Protein AF-0000000087419221 (afdb_homodimer)

Solvent-accessible surface area (backbone atoms only — not comparable to full-atom values): 16203 Å² total; per-residue (Å²): 124,63,60,18,52,50,23,18,48,50,16,4,51,27,47,9,49,21,55,62,30,39,47,53,7,44,73,64,30,96,48,50,29,53,37,36,22,27,23,8,47,26,14,34,50,47,16,34,49,46,16,49,54,46,21,62,71,70,68,56,79,85,53,59,84,41,71,17,19,45,27,8,30,50,18,14,38,24,43,35,49,15,53,47,28,38,33,42,8,41,63,60,50,18,64,78,34,54,38,34,42,51,30,43,22,31,38,39,13,43,41,40,30,50,52,50,50,50,59,69,53,43,90,75,52,82,73,48,70,58,25,55,51,14,45,56,44,26,52,53,20,26,53,39,26,25,70,36,41,68,65,67,72,68,78,70,74,71,76,72,72,73,71,74,74,71,72,74,71,82,120,123,62,59,18,51,52,24,17,49,51,16,4,51,27,47,10,48,21,57,64,30,38,50,53,7,44,74,63,30,96,48,51,29,54,36,37,23,26,24,10,47,24,14,35,50,46,16,33,48,44,16,50,54,46,20,62,72,71,68,56,78,85,55,59,84,42,70,17,19,46,27,8,29,50,17,14,39,25,44,36,51,16,52,47,28,38,33,46,8,40,64,61,49,18,66,66,36,52,34,40,41,52,27,47,21,30,38,39,12,42,48,41,28,50,51,49,47,48,61,71,44,47,88,74,50,81,74,49,70,59,24,55,51,13,48,52,45,29,48,51,19,25,51,38,30,22,69,34,38,74,60,65,71,65,79,70,73,70,74,72,71,73,72,74,74,73,70,76,71,85,121

Organism: NCBI:txid2527985

Foldseek 3Di:
DPVVVVVVVVVVVVVVVVLVVLLVVCLVDLDLVVSLVVVVVVCVCCVVVVVVVVCVVVVHDDDLPDPVNVVVVVVVVVVSVLSSVLSVCSNVCCSVQSQQSVLCSVLVVVLVVLVVVDVVCPPPDDDDCVSVVVNVVSVVVSVVRSVPPDDDDPPDDPPPPPPPPPPPPPD/DPVVVVVVVVVVVVVVVVLVVLLVVCVVDLDLVVSLVVVVVVCVCCVVVVVVVVCVVVVHDDDLPDPVNVVVVVVVVVVSVLSSVLSVCSNVCCSQQVQQSVLCSVLVVVLVVLVVVCVVCDPVDDDDCVSVVVNVVSVVVSVVSSVPVDRDHPPDDPPPPPPPPPPPPPD

Structure (mmCIF, N/CA/C/O backbone):
data_AF-0000000087419221-model_v1
#
loop_
_entity.id
_entity.type
_entity.pdbx_description
1 polymer 'Uncharacterized protein'
#
loop_
_atom_site.group_PDB
_atom_site.id
_atom_site.type_symbol
_atom_site.label_atom_id
_atom_site.label_alt_id
_atom_site.label_comp_id
_atom_site.label_asym_id
_atom_site.label_entity_id
_atom_site.label_seq_id
_atom_site.pdbx_PDB_ins_code
_atom_site.Cartn_x
_atom_site.Cartn_y
_atom_site.Cartn_z
_atom_site.occupancy
_atom_site.B_iso_or_equiv
_atom_site.auth_seq_id
_atom_site.auth_comp_id
_atom_site.auth_asym_id
_atom_site.auth_atom_id
_atom_site.pdbx_PDB_model_num
ATOM 1 N N . MET A 1 1 ? -8.789 22.031 -2.309 1 55.94 1 MET A N 1
ATOM 2 C CA . MET A 1 1 ? -9.352 20.75 -1.893 1 55.94 1 MET A CA 1
ATOM 3 C C . MET A 1 1 ? -9.156 19.688 -2.973 1 55.94 1 MET A C 1
ATOM 5 O O . MET A 1 1 ? -9.102 18.5 -2.674 1 55.94 1 MET A O 1
ATOM 9 N N . LYS A 1 2 ? -8.695 20.156 -4.16 1 73.25 2 LYS A N 1
ATOM 10 C CA . LYS A 1 2 ? -8.617 19.344 -5.367 1 73.25 2 LYS A CA 1
ATOM 11 C C . LYS A 1 2 ? -7.309 18.547 -5.406 1 73.25 2 LYS A C 1
ATOM 13 O O . LYS A 1 2 ? -7.305 17.359 -5.75 1 73.25 2 LYS A O 1
ATOM 18 N N . TRP A 1 3 ? -6.266 19.094 -4.805 1 82.56 3 TRP A N 1
ATOM 19 C CA . TRP A 1 3 ? -4.949 18.5 -5.008 1 82.56 3 TRP A CA 1
ATOM 20 C C . TRP A 1 3 ? -4.785 17.25 -4.152 1 82.56 3 TRP A C 1
ATOM 22 O O . TRP A 1 3 ? -4.348 16.203 -4.648 1 82.56 3 TRP A O 1
ATOM 32 N N . PRO A 1 4 ? -5.289 17.312 -2.943 1 83.75 4 PRO A N 1
ATOM 33 C CA . PRO A 1 4 ? -5.16 16.109 -2.131 1 83.75 4 PRO A CA 1
ATOM 34 C C . PRO A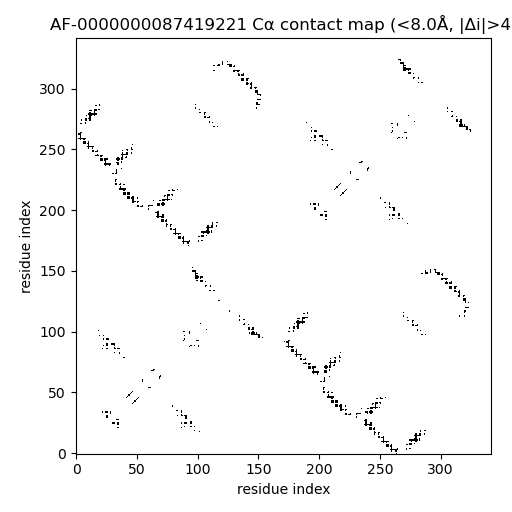 1 4 ? -5.902 14.914 -2.727 1 83.75 4 PRO A C 1
ATOM 36 O O . PRO A 1 4 ? -5.398 13.789 -2.699 1 83.75 4 PRO A O 1
ATOM 39 N N . VAL A 1 5 ? -6.992 15.234 -3.289 1 81.44 5 VAL A N 1
ATOM 40 C CA . VAL A 1 5 ? -7.793 14.148 -3.857 1 81.44 5 VAL A CA 1
ATOM 41 C C . VAL A 1 5 ? -7.121 13.625 -5.121 1 81.44 5 VAL A C 1
ATOM 43 O O . VAL A 1 5 ? -7.098 12.414 -5.359 1 81.44 5 VAL A O 1
ATOM 46 N N . PHE A 1 6 ? -6.605 14.523 -5.879 1 88.06 6 PHE A N 1
ATOM 47 C CA . PHE A 1 6 ? -5.895 14.133 -7.09 1 88.06 6 PHE A CA 1
ATOM 48 C C . PHE A 1 6 ? -4.727 13.211 -6.758 1 88.06 6 PHE A C 1
ATOM 50 O O . PHE A 1 6 ? -4.57 12.156 -7.371 1 88.06 6 PHE A O 1
ATOM 57 N N . PHE A 1 7 ? -3.957 13.555 -5.812 1 93.19 7 PHE A N 1
ATOM 58 C CA . PHE A 1 7 ? -2.793 12.758 -5.438 1 93.19 7 PHE A CA 1
ATOM 59 C C . PHE A 1 7 ? -3.221 11.453 -4.785 1 93.19 7 PHE A C 1
ATOM 61 O O . PHE A 1 7 ? -2.553 10.422 -4.938 1 93.19 7 PHE A O 1
ATOM 68 N N . ALA A 1 8 ? -4.305 11.492 -4.094 1 88.94 8 ALA A N 1
ATOM 69 C CA . ALA A 1 8 ? -4.84 10.266 -3.508 1 88.94 8 ALA A CA 1
ATOM 70 C C . ALA A 1 8 ? -5.262 9.273 -4.594 1 88.94 8 ALA A C 1
ATOM 72 O O . ALA A 1 8 ? -5.02 8.07 -4.477 1 88.94 8 ALA A O 1
ATOM 73 N N . LEU A 1 9 ? -5.875 9.789 -5.637 1 88.75 9 LEU A N 1
ATOM 74 C CA . LEU A 1 9 ? -6.285 8.938 -6.746 1 88.75 9 LEU A CA 1
ATOM 75 C C . LEU A 1 9 ? -5.07 8.367 -7.473 1 88.75 9 LEU A C 1
ATOM 77 O O . LEU A 1 9 ? -5.082 7.211 -7.898 1 88.75 9 LEU A O 1
ATOM 81 N N . ALA A 1 10 ? -4.082 9.164 -7.625 1 95.62 10 ALA A N 1
ATOM 82 C CA . ALA A 1 10 ? -2.84 8.688 -8.227 1 95.62 10 ALA A CA 1
ATOM 83 C C . ALA A 1 10 ? -2.232 7.555 -7.402 1 95.62 10 ALA A C 1
ATOM 85 O O . ALA A 1 10 ? -1.733 6.57 -7.957 1 95.62 10 ALA A O 1
ATOM 86 N N . THR A 1 11 ? -2.281 7.684 -6.07 1 95.62 11 THR A N 1
ATOM 87 C CA . THR A 1 11 ? -1.83 6.621 -5.176 1 95.62 11 THR A CA 1
ATOM 88 C C . THR A 1 11 ? -2.635 5.344 -5.402 1 95.62 11 THR A C 1
ATOM 90 O O . THR A 1 11 ? -2.064 4.258 -5.504 1 95.62 11 THR A O 1
ATOM 93 N N . ALA A 1 12 ? -3.926 5.539 -5.547 1 90.81 12 ALA A N 1
ATOM 94 C CA . ALA A 1 12 ? -4.82 4.402 -5.75 1 90.81 12 ALA A CA 1
ATOM 95 C C . ALA A 1 12 ? -4.465 3.646 -7.027 1 90.81 12 ALA A C 1
ATOM 97 O O . ALA A 1 12 ? -4.465 2.412 -7.043 1 90.81 12 ALA A O 1
ATOM 98 N N . VAL A 1 13 ? -4.176 4.367 -8.055 1 94.62 13 VAL A N 1
ATOM 99 C CA . VAL A 1 13 ? -3.836 3.746 -9.336 1 94.62 13 VAL A CA 1
ATOM 100 C C . VAL A 1 13 ? -2.525 2.975 -9.195 1 94.62 13 VAL A C 1
ATOM 102 O O . VAL A 1 13 ? -2.436 1.815 -9.609 1 94.62 13 VAL A O 1
ATOM 105 N N . CYS A 1 14 ? -1.497 3.559 -8.617 1 97.06 14 CYS A N 1
ATOM 106 C CA . CYS A 1 14 ? -0.198 2.916 -8.453 1 97.06 14 CYS A CA 1
ATOM 107 C C . CYS A 1 14 ? -0.311 1.676 -7.574 1 97.06 14 CYS A C 1
ATOM 109 O O . CYS A 1 14 ? 0.154 0.599 -7.949 1 97.06 14 CYS A O 1
ATOM 111 N N . TRP A 1 15 ? -0.982 1.818 -6.43 1 94.69 15 TRP A N 1
ATOM 112 C CA . TRP A 1 15 ? -1.037 0.709 -5.484 1 94.69 15 TRP A CA 1
ATOM 113 C C . TRP A 1 15 ? -2.016 -0.362 -5.957 1 94.69 15 TRP A C 1
ATOM 115 O O . TRP A 1 15 ? -1.855 -1.542 -5.633 1 94.69 15 TRP A O 1
ATOM 125 N N . GLY A 1 16 ? -3.025 -0.013 -6.734 1 90.19 16 GLY A N 1
ATOM 126 C CA . GLY A 1 16 ? -3.922 -0.996 -7.32 1 90.19 16 GLY A CA 1
ATOM 127 C C . GLY A 1 16 ? -3.242 -1.883 -8.352 1 90.19 16 GLY A C 1
ATOM 128 O O . GLY A 1 16 ? -3.623 -3.043 -8.523 1 90.19 16 GLY A O 1
ATOM 129 N N . MET A 1 17 ? -2.264 -1.349 -9.016 1 92.5 17 MET A N 1
ATOM 130 C CA . MET A 1 17 ? -1.531 -2.109 -10.023 1 92.5 17 MET A CA 1
ATOM 131 C C . MET A 1 17 ? -0.38 -2.883 -9.391 1 92.5 17 MET A C 1
ATOM 133 O O . MET A 1 17 ? 0.189 -3.779 -10.016 1 92.5 17 MET A O 1
ATOM 137 N N . TYR A 1 18 ? -0.096 -2.574 -8.172 1 92.38 18 TYR A N 1
ATOM 138 C CA . TYR A 1 18 ? 1 -3.205 -7.445 1 92.38 18 TYR A CA 1
ATOM 139 C C . TYR A 1 18 ? 0.774 -4.707 -7.312 1 92.38 18 TYR A C 1
ATOM 141 O O . TYR A 1 18 ? 1.682 -5.504 -7.57 1 92.38 18 TYR A O 1
ATOM 149 N N . GLY A 1 19 ? -0.343 -5.133 -6.934 1 85.88 19 GLY A N 1
ATOM 150 C CA . GLY A 1 19 ? -0.656 -6.535 -6.73 1 85.88 19 GLY A CA 1
ATOM 151 C C . GLY A 1 19 ? -0.46 -7.379 -7.977 1 85.88 19 GLY A C 1
ATOM 152 O O . GLY A 1 19 ? 0.306 -8.344 -7.965 1 85.88 19 GLY A O 1
ATOM 153 N N . PRO A 1 20 ? -1.101 -7.012 -9.023 1 84.44 20 PRO A N 1
ATOM 154 C CA . PRO A 1 20 ? -0.927 -7.742 -10.281 1 84.44 20 PRO A CA 1
ATOM 155 C C . PRO A 1 20 ? 0.527 -7.781 -10.742 1 84.44 20 PRO A C 1
ATOM 157 O O . PRO A 1 20 ? 0.992 -8.812 -11.242 1 84.44 20 PRO A O 1
ATOM 160 N N . ALA A 1 21 ? 1.238 -6.68 -10.617 1 88.94 21 ALA A N 1
ATOM 161 C CA . ALA A 1 21 ? 2.652 -6.668 -10.984 1 88.94 21 ALA A CA 1
ATOM 162 C C . ALA A 1 21 ? 3.451 -7.641 -10.125 1 88.94 21 ALA A C 1
ATOM 164 O O . ALA A 1 21 ? 4.301 -8.375 -10.633 1 88.94 21 ALA A O 1
ATOM 165 N N . LEU A 1 22 ? 3.162 -7.637 -8.883 1 89.06 22 LEU A N 1
ATOM 166 C CA . LEU A 1 22 ? 3.84 -8.555 -7.973 1 89.06 22 LEU A CA 1
ATOM 167 C C . LEU A 1 22 ? 3.502 -10 -8.305 1 89.06 22 LEU A C 1
ATOM 169 O O . LEU A 1 22 ? 4.359 -10.883 -8.211 1 89.06 22 LEU A O 1
ATOM 173 N N . GLY A 1 23 ? 2.316 -10.25 -8.648 1 84.25 23 GLY A N 1
ATOM 174 C CA . GLY A 1 23 ? 1.921 -11.578 -9.078 1 84.25 23 GLY A CA 1
ATOM 175 C C . GLY A 1 23 ? 2.721 -12.086 -10.266 1 84.25 23 GLY A C 1
ATOM 176 O O . GLY A 1 23 ? 3.111 -13.258 -10.297 1 84.25 23 GLY A O 1
ATOM 177 N N . LYS A 1 24 ? 2.951 -11.227 -11.172 1 84.56 24 LYS A N 1
ATOM 178 C CA . LYS A 1 24 ? 3.754 -11.602 -12.328 1 84.56 24 LYS A CA 1
ATOM 179 C C . LYS A 1 24 ? 5.191 -11.922 -11.922 1 84.56 24 LYS A C 1
ATOM 181 O O . LYS A 1 24 ? 5.809 -12.836 -12.469 1 84.56 24 LYS A O 1
ATOM 186 N N . SER A 1 25 ? 5.688 -11.148 -11.039 1 87.5 25 SER A N 1
ATOM 187 C CA . SER A 1 25 ? 7.035 -11.406 -10.539 1 87.5 25 SER A CA 1
ATOM 188 C C . SER A 1 25 ? 7.125 -12.773 -9.875 1 87.5 25 SER A C 1
ATOM 190 O O . SER A 1 25 ? 8.031 -13.555 -10.172 1 87.5 25 SER A O 1
ATOM 192 N N . ARG A 1 26 ? 6.176 -13.055 -9.086 1 84 26 ARG A N 1
ATOM 193 C CA . ARG A 1 26 ? 6.176 -14.289 -8.312 1 84 26 ARG A CA 1
ATOM 194 C C . ARG A 1 26 ? 5.91 -15.492 -9.211 1 84 26 ARG A C 1
ATOM 196 O O . ARG A 1 26 ? 6.418 -16.594 -8.953 1 84 26 ARG A O 1
ATOM 203 N N . ALA A 1 27 ? 5.168 -15.266 -10.211 1 79.81 27 ALA A N 1
ATOM 204 C CA . ALA A 1 27 ? 4.922 -16.344 -11.164 1 79.81 27 ALA A CA 1
ATOM 205 C C . ALA A 1 27 ? 6.215 -16.781 -11.844 1 79.81 27 ALA A C 1
ATOM 207 O O . ALA A 1 27 ? 6.383 -17.953 -12.188 1 79.81 27 ALA A O 1
ATOM 208 N N . ALA A 1 28 ? 7.082 -15.82 -11.938 1 82.44 28 ALA A N 1
ATOM 209 C CA . ALA A 1 28 ? 8.328 -16.109 -12.633 1 82.44 28 ALA A CA 1
ATOM 210 C C . ALA A 1 28 ? 9.398 -16.609 -11.672 1 82.44 28 ALA A C 1
ATOM 212 O O . ALA A 1 28 ? 10.359 -17.281 -12.078 1 82.44 28 ALA A O 1
ATOM 213 N N . LEU A 1 29 ? 9.133 -16.188 -10.391 1 77.38 29 LEU A N 1
ATOM 214 C CA . LEU A 1 29 ? 10.148 -16.531 -9.406 1 77.38 29 LEU A CA 1
ATOM 215 C C . LEU A 1 29 ? 9.586 -17.453 -8.336 1 77.38 29 LEU A C 1
ATOM 217 O O . LEU A 1 29 ? 8.453 -17.297 -7.895 1 77.38 29 LEU A O 1
ATOM 221 N N . HIS A 1 30 ? 10.352 -18.375 -8.055 1 77.19 30 HIS A N 1
ATOM 222 C CA . HIS A 1 30 ? 9.922 -19.328 -7.031 1 77.19 30 HIS A CA 1
ATOM 223 C C . HIS A 1 30 ? 10.531 -18.984 -5.676 1 77.19 30 HIS A C 1
ATOM 225 O O . HIS A 1 30 ? 11.078 -19.859 -5 1 77.19 30 HIS A O 1
ATOM 231 N N . SER A 1 31 ? 10.719 -17.812 -5.375 1 83.5 31 SER A N 1
ATOM 232 C CA . SER A 1 31 ? 11.195 -17.312 -4.09 1 83.5 31 SER A CA 1
ATOM 233 C C . SER A 1 31 ? 10.469 -16.031 -3.686 1 83.5 31 SER A C 1
ATOM 235 O O . SER A 1 31 ? 10.203 -15.164 -4.5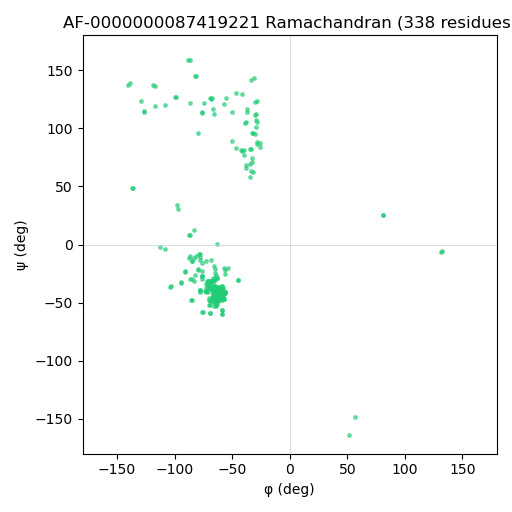27 1 83.5 31 SER A O 1
ATOM 237 N N . PRO A 1 32 ? 10.086 -15.914 -2.404 1 85.5 32 PRO A N 1
ATOM 238 C CA . PRO A 1 32 ? 9.445 -14.672 -1.959 1 85.5 32 PRO A CA 1
ATOM 239 C C . PRO A 1 32 ? 10.453 -13.547 -1.727 1 85.5 32 PRO A C 1
ATOM 241 O O . PRO A 1 32 ? 10.07 -12.383 -1.607 1 85.5 32 PRO A O 1
ATOM 244 N N . PHE A 1 33 ? 11.742 -13.844 -1.776 1 90.81 33 PHE A N 1
ATOM 245 C CA . PHE A 1 33 ? 12.734 -12.859 -1.353 1 90.81 33 PHE A CA 1
ATOM 246 C C . PHE A 1 33 ? 13.242 -12.055 -2.543 1 90.81 33 PHE A C 1
ATOM 248 O O . PHE A 1 33 ? 13.5 -10.859 -2.424 1 90.81 33 PHE A O 1
ATOM 255 N N . THR A 1 34 ? 13.289 -12.711 -3.648 1 89.56 34 THR A N 1
ATOM 256 C CA . THR A 1 34 ? 13.82 -12.008 -4.809 1 89.56 34 THR A CA 1
ATOM 257 C C . THR A 1 34 ? 12.906 -10.852 -5.203 1 89.56 34 THR A C 1
ATOM 259 O O . THR A 1 34 ? 13.375 -9.719 -5.375 1 89.56 34 THR A O 1
ATOM 262 N N . PRO A 1 35 ? 11.586 -11.141 -5.328 1 90.25 35 PRO A N 1
ATOM 263 C CA . PRO A 1 35 ? 10.711 -10 -5.594 1 90.25 35 PRO A CA 1
ATOM 264 C C . PRO A 1 35 ? 10.781 -8.938 -4.5 1 90.25 35 PRO A C 1
ATOM 266 O O . PRO A 1 35 ? 10.703 -7.738 -4.793 1 90.25 35 PRO A O 1
ATOM 269 N N . TYR A 1 36 ? 10.93 -9.375 -3.328 1 94.5 36 TYR A N 1
ATOM 270 C CA . TYR A 1 36 ? 11 -8.461 -2.195 1 94.5 36 TYR A CA 1
ATOM 271 C C . TYR A 1 36 ? 12.227 -7.574 -2.283 1 94.5 36 TYR A C 1
ATOM 273 O O . TYR A 1 36 ? 12.156 -6.371 -2.02 1 94.5 36 TYR A O 1
ATOM 281 N N . VAL A 1 37 ? 13.375 -8.109 -2.666 1 94.75 37 VAL A N 1
ATOM 282 C CA . VAL A 1 37 ? 14.602 -7.332 -2.846 1 94.75 37 VAL A CA 1
ATOM 283 C C . VAL A 1 37 ? 14.422 -6.34 -3.994 1 94.75 37 VAL A C 1
ATOM 285 O O . VAL A 1 37 ? 14.844 -5.188 -3.896 1 94.75 37 VAL A O 1
ATOM 288 N N . ALA A 1 38 ? 13.852 -6.797 -5.055 1 94.56 38 ALA A N 1
ATOM 289 C CA . ALA A 1 38 ? 13.602 -5.91 -6.188 1 94.56 38 ALA A CA 1
ATOM 290 C C . ALA A 1 38 ? 12.742 -4.715 -5.773 1 94.56 38 ALA A C 1
ATOM 292 O O . ALA A 1 38 ? 12.992 -3.588 -6.211 1 94.56 38 ALA A O 1
ATOM 293 N N . ILE A 1 39 ? 11.758 -4.938 -4.953 1 95.75 39 ILE A N 1
ATOM 294 C CA . ILE A 1 39 ? 10.922 -3.869 -4.418 1 95.75 39 ILE A CA 1
ATOM 295 C C . ILE A 1 39 ? 11.773 -2.908 -3.592 1 95.75 39 ILE A C 1
ATOM 297 O O . ILE A 1 39 ? 11.664 -1.688 -3.744 1 95.75 39 ILE A O 1
ATOM 301 N N . GLY A 1 40 ? 12.602 -3.484 -2.723 1 96.88 40 GLY A N 1
ATOM 302 C CA . GLY A 1 40 ? 13.508 -2.658 -1.942 1 96.88 40 GLY A CA 1
ATOM 303 C C . GLY A 1 40 ? 14.406 -1.78 -2.797 1 96.88 40 GLY A C 1
ATOM 304 O O . GLY A 1 40 ? 14.625 -0.61 -2.479 1 96.88 40 GLY A O 1
ATOM 305 N N . LEU A 1 41 ? 14.875 -2.326 -3.818 1 96.69 41 LEU A N 1
ATOM 306 C CA . LEU A 1 41 ? 15.75 -1.578 -4.719 1 96.69 41 LEU A CA 1
ATOM 307 C C . LEU A 1 41 ? 14.984 -0.434 -5.383 1 96.69 41 LEU A C 1
ATOM 309 O O . LEU A 1 41 ? 15.547 0.645 -5.598 1 96.69 41 LEU A O 1
ATOM 313 N N . ALA A 1 42 ? 13.805 -0.692 -5.789 1 97.44 42 ALA A N 1
ATOM 314 C CA . ALA A 1 42 ? 12.984 0.375 -6.352 1 97.44 42 ALA A CA 1
ATOM 315 C C . ALA A 1 42 ? 12.836 1.529 -5.367 1 97.44 42 ALA A C 1
ATOM 317 O O . ALA A 1 42 ? 12.922 2.697 -5.754 1 97.44 42 ALA A O 1
ATOM 318 N N . TYR A 1 43 ? 12.633 1.217 -4.105 1 98 43 TYR A N 1
ATOM 319 C CA . TYR A 1 43 ? 12.492 2.256 -3.09 1 98 43 TYR A CA 1
ATOM 320 C C . TYR A 1 43 ? 13.82 2.951 -2.836 1 98 43 TYR A C 1
ATOM 322 O O . TYR A 1 43 ? 13.852 4.129 -2.465 1 98 43 TYR A O 1
ATOM 330 N N . LEU A 1 44 ? 14.883 2.168 -2.955 1 97 44 LEU A N 1
ATOM 331 C CA . LEU A 1 44 ? 16.188 2.822 -2.879 1 97 44 LEU A CA 1
ATOM 332 C C . LEU A 1 44 ? 16.328 3.875 -3.973 1 97 44 LEU A C 1
ATOM 334 O O . LEU A 1 44 ? 16.781 4.996 -3.709 1 97 44 LEU A O 1
ATOM 338 N N . PHE A 1 45 ? 15.953 3.52 -5.156 1 97.44 45 PHE A N 1
ATOM 339 C CA . PHE A 1 45 ? 16.078 4.426 -6.293 1 97.44 45 PHE A CA 1
ATOM 340 C C . PHE A 1 45 ? 15.102 5.594 -6.156 1 97.44 45 PHE A C 1
ATOM 342 O O . PHE A 1 45 ? 15.516 6.754 -6.164 1 97.44 45 PHE A O 1
ATOM 349 N N . TRP A 1 46 ? 13.883 5.32 -5.949 1 97.69 46 TRP A N 1
ATOM 350 C CA . TRP A 1 46 ? 12.859 6.363 -5.973 1 97.69 46 TRP A CA 1
ATOM 351 C C . TRP A 1 46 ? 12.742 7.035 -4.609 1 97.69 46 TRP A C 1
ATOM 353 O O . TRP A 1 46 ? 12.656 8.258 -4.52 1 97.69 46 TRP A O 1
ATOM 363 N N . GLY A 1 47 ? 12.672 6.223 -3.533 1 96.5 47 GLY A N 1
ATOM 364 C CA . GLY A 1 47 ? 12.484 6.766 -2.195 1 96.5 47 GLY A CA 1
ATOM 365 C C . GLY A 1 47 ? 13.688 7.535 -1.688 1 96.5 47 GLY A C 1
ATOM 366 O O . GLY A 1 47 ? 13.594 8.727 -1.405 1 96.5 47 GLY A O 1
ATOM 367 N N . VAL A 1 48 ? 14.773 6.848 -1.641 1 95.81 48 VAL A N 1
ATOM 368 C CA . VAL A 1 48 ? 15.984 7.5 -1.157 1 95.81 48 VAL A CA 1
ATOM 369 C C . VAL A 1 48 ? 16.547 8.422 -2.238 1 95.81 48 VAL A C 1
ATOM 371 O O . VAL A 1 48 ? 16.688 9.633 -2.018 1 95.81 48 VAL A O 1
ATOM 374 N N . GLY A 1 49 ? 16.859 7.906 -3.418 1 96.31 49 GLY A N 1
ATOM 375 C CA . GLY A 1 49 ? 17.406 8.719 -4.488 1 96.31 49 GLY A CA 1
ATOM 376 C C . GLY A 1 49 ? 16.5 9.867 -4.895 1 96.31 49 GLY A C 1
ATOM 377 O O . GLY A 1 49 ? 16.922 11.031 -4.887 1 96.31 49 GLY A O 1
ATOM 378 N N . GLY A 1 50 ? 15.281 9.562 -5.344 1 95.44 50 GLY A N 1
ATOM 379 C CA . GLY A 1 50 ? 14.328 10.578 -5.742 1 95.44 50 GLY A CA 1
ATOM 380 C C . GLY A 1 50 ? 13.984 11.547 -4.625 1 95.44 50 GLY A C 1
ATOM 381 O O . GLY A 1 50 ? 13.844 12.75 -4.859 1 95.44 50 GLY A O 1
ATOM 382 N N . GLY A 1 51 ? 13.789 11.023 -3.406 1 94.12 51 GLY A N 1
ATOM 383 C CA . GLY A 1 51 ? 13.492 11.875 -2.266 1 94.12 51 GLY A CA 1
ATOM 384 C C . GLY A 1 51 ? 14.602 12.867 -1.956 1 94.12 51 GLY A C 1
ATOM 385 O O . GLY A 1 51 ? 14.336 14.039 -1.694 1 94.12 51 GLY A O 1
ATOM 386 N N . VAL A 1 52 ? 15.828 12.367 -1.974 1 93.12 52 VAL A N 1
ATOM 387 C CA . VAL A 1 52 ? 16.969 13.242 -1.695 1 93.12 52 VAL A CA 1
ATOM 388 C C . VAL A 1 52 ? 17.062 14.32 -2.773 1 93.12 52 VAL A C 1
ATOM 390 O O . VAL A 1 52 ? 17.312 15.484 -2.469 1 93.12 52 VAL A O 1
ATOM 393 N N . LEU A 1 53 ? 16.844 13.961 -4.016 1 94.06 53 LEU A N 1
ATOM 394 C CA . LEU A 1 53 ? 16.844 14.945 -5.094 1 94.06 53 LEU A CA 1
ATOM 395 C C . LEU A 1 53 ? 15.75 15.984 -4.871 1 94.06 53 LEU A C 1
ATOM 397 O O . LEU A 1 53 ? 15.969 17.172 -5.094 1 94.06 53 LEU A O 1
ATOM 401 N N . GLY A 1 54 ? 14.617 15.531 -4.465 1 92.19 54 GLY A N 1
ATOM 402 C CA . GLY A 1 54 ? 13.531 16.453 -4.141 1 92.19 54 GLY A CA 1
ATOM 403 C C . GLY A 1 54 ? 13.859 17.375 -2.986 1 92.19 54 GLY A C 1
ATOM 404 O O . GLY A 1 54 ? 13.547 18.562 -3.033 1 92.19 54 GLY A O 1
ATOM 405 N N . MET A 1 55 ? 14.445 16.828 -1.999 1 89.38 55 MET A N 1
ATOM 406 C CA . MET A 1 55 ? 14.836 17.641 -0.855 1 89.38 55 MET A CA 1
ATOM 407 C C . MET A 1 55 ? 15.836 18.719 -1.271 1 89.38 55 MET A C 1
ATOM 409 O O . MET A 1 55 ? 15.75 19.859 -0.816 1 89.38 55 MET A O 1
ATOM 413 N N . MET A 1 56 ? 16.766 18.344 -2.033 1 90.12 56 MET A N 1
ATOM 414 C CA . MET A 1 56 ? 17.766 19.297 -2.514 1 90.12 56 MET A CA 1
ATOM 415 C C . MET A 1 56 ? 17.109 20.422 -3.307 1 90.12 56 MET A C 1
ATOM 417 O O . MET A 1 56 ? 17.484 21.594 -3.158 1 90.12 56 MET A O 1
ATOM 421 N N . TYR A 1 57 ? 16.188 20.031 -4.043 1 89.19 57 TYR A N 1
ATOM 422 C CA . TYR A 1 57 ? 15.484 21.016 -4.859 1 89.19 57 TYR A CA 1
ATOM 423 C C . TYR A 1 57 ? 14.641 21.953 -3.994 1 89.19 57 TYR A C 1
ATOM 425 O O . TYR A 1 57 ? 14.531 23.141 -4.281 1 89.19 57 TYR A O 1
ATOM 433 N N . ASN A 1 58 ? 14.031 21.422 -2.957 1 86.94 58 ASN A N 1
ATOM 434 C CA . ASN A 1 58 ? 13.148 22.188 -2.08 1 86.94 58 ASN A CA 1
ATOM 435 C C . ASN A 1 58 ? 13.93 22.922 -0.996 1 86.94 58 ASN A C 1
ATOM 437 O O . ASN A 1 58 ? 13.375 23.766 -0.285 1 86.94 58 ASN A O 1
ATOM 441 N N . GLY A 1 59 ? 15.172 22.578 -0.797 1 83.75 59 GLY A N 1
ATOM 442 C CA . GLY A 1 59 ? 15.992 23.203 0.237 1 83.75 59 GLY A CA 1
ATOM 443 C C . GLY A 1 59 ? 15.734 22.625 1.618 1 83.75 59 GLY A C 1
ATOM 444 O O . GLY A 1 59 ? 15.883 23.328 2.623 1 83.75 59 GLY A O 1
ATOM 445 N N . ASP A 1 60 ? 15.258 21.359 1.582 1 82 60 ASP A N 1
ATOM 446 C CA . ASP A 1 60 ? 14.961 20.703 2.852 1 82 60 ASP A CA 1
ATOM 447 C C . ASP A 1 60 ? 16.219 20.125 3.484 1 82 60 ASP A C 1
ATOM 449 O O . ASP A 1 60 ? 17.188 19.797 2.783 1 82 60 ASP A O 1
ATOM 453 N N . THR A 1 61 ? 16.219 20.203 4.852 1 76.06 61 THR A N 1
ATOM 454 C CA . THR A 1 61 ? 17.266 19.5 5.582 1 76.06 61 THR A CA 1
ATOM 455 C C . THR A 1 61 ? 16.766 18.156 6.102 1 76.06 61 THR A C 1
ATOM 457 O O . THR A 1 61 ? 15.602 18.031 6.496 1 76.06 61 THR A O 1
ATOM 460 N N . PHE A 1 62 ? 17.516 17.188 5.75 1 72.25 62 PHE A N 1
ATOM 461 C CA . PHE A 1 62 ? 17.125 15.859 6.195 1 72.25 62 PHE A CA 1
ATOM 462 C C . PHE A 1 62 ? 17.469 15.656 7.664 1 72.25 62 PHE A C 1
ATOM 464 O O . PHE A 1 62 ? 18.609 15.906 8.07 1 72.25 62 PHE A O 1
ATOM 471 N N . SER A 1 63 ? 16.453 15.531 8.43 1 73.56 63 SER A N 1
ATOM 472 C CA . SER A 1 63 ? 16.719 15.086 9.797 1 73.56 63 SER A CA 1
ATOM 473 C C . SER A 1 63 ? 15.875 13.867 10.148 1 73.56 63 SER A C 1
ATOM 475 O O . SER A 1 63 ? 14.648 13.914 10.078 1 73.56 63 SER A O 1
ATOM 477 N N . LEU A 1 64 ? 16.484 12.812 10.367 1 75.12 64 LEU A N 1
ATOM 478 C CA . LEU A 1 64 ? 15.828 11.57 10.766 1 75.12 64 LEU A CA 1
ATOM 479 C C . LEU A 1 64 ? 15.508 11.586 12.258 1 75.12 64 LEU A C 1
ATOM 481 O O . LEU A 1 64 ? 14.625 10.852 12.719 1 75.12 64 LEU A O 1
ATOM 485 N N . SER A 1 65 ? 16.188 12.375 12.953 1 72.69 65 SER A N 1
ATOM 486 C CA . SER A 1 65 ? 16.109 12.305 14.406 1 72.69 65 SER A CA 1
ATOM 487 C C . SER A 1 65 ? 14.875 13.047 14.93 1 72.69 65 SER A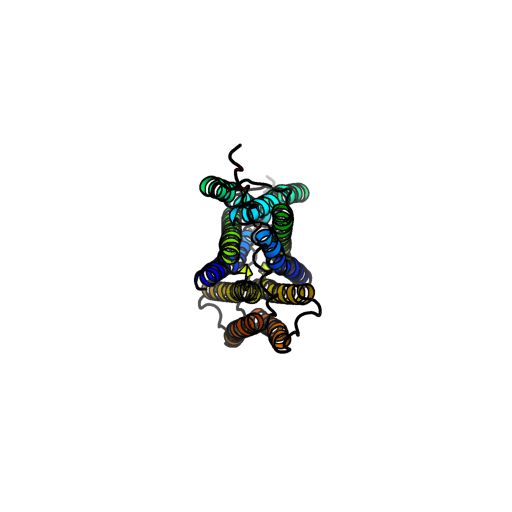 C 1
ATOM 489 O O . SER A 1 65 ? 14.422 12.789 16.047 1 72.69 65 SER A O 1
ATOM 491 N N . GLY A 1 66 ? 14.219 13.711 14.266 1 79.75 66 GLY A N 1
ATOM 492 C CA . GLY A 1 66 ? 13.016 14.367 14.742 1 79.75 66 GLY A CA 1
ATOM 493 C C . GLY A 1 66 ? 11.773 13.508 14.602 1 79.75 66 GLY A C 1
ATOM 494 O O . GLY A 1 66 ? 11.828 12.422 14.016 1 79.75 66 GLY A O 1
ATOM 495 N N . PRO A 1 67 ? 10.773 13.852 15.398 1 82.38 67 PRO A N 1
ATOM 496 C CA . PRO A 1 67 ? 9.523 13.086 15.359 1 82.38 67 PRO A CA 1
ATOM 497 C C . PRO A 1 67 ? 9.062 12.789 13.93 1 82.38 67 PRO A C 1
ATOM 499 O O . PRO A 1 67 ? 8.523 11.711 13.664 1 82.38 67 PRO A O 1
ATOM 502 N N . GLY A 1 68 ? 9.414 13.703 13.07 1 83.06 68 GLY A N 1
ATOM 503 C CA . GLY A 1 68 ? 9.016 13.508 11.688 1 83.06 68 GLY A CA 1
ATOM 504 C C . GLY A 1 68 ? 9.758 12.367 11.016 1 83.06 68 GLY A C 1
ATOM 505 O O . GLY A 1 68 ? 9.141 11.516 10.367 1 83.06 68 GLY A O 1
ATOM 506 N N . GLY A 1 69 ? 11.047 12.398 11.211 1 86.06 69 GLY A N 1
ATOM 507 C CA . GLY A 1 69 ? 11.859 11.328 10.656 1 86.06 69 GLY A CA 1
ATOM 508 C C . GLY A 1 69 ? 11.562 9.969 11.258 1 86.06 69 GLY A C 1
ATOM 509 O O . GLY A 1 69 ? 11.469 8.977 10.531 1 86.06 69 GLY A O 1
ATOM 510 N N . MET A 1 70 ? 11.336 9.922 12.516 1 90.44 70 MET A N 1
ATOM 511 C CA . MET A 1 70 ? 11.07 8.656 13.195 1 90.44 70 MET A CA 1
ATOM 512 C C . MET A 1 70 ? 9.742 8.062 12.727 1 90.44 70 MET A C 1
ATOM 514 O O . MET A 1 70 ? 9.672 6.875 12.406 1 90.44 70 MET A O 1
ATOM 518 N N . TRP A 1 71 ? 8.742 8.891 12.664 1 91.19 71 TRP A N 1
ATOM 519 C CA . TRP A 1 71 ? 7.438 8.391 12.234 1 91.19 71 TRP A CA 1
ATOM 520 C C . TRP A 1 71 ? 7.465 8.023 10.75 1 91.19 71 TRP A C 1
ATOM 522 O O . TRP A 1 71 ? 6.758 7.109 10.32 1 91.19 71 TRP A O 1
ATOM 532 N N . GLY A 1 72 ? 8.289 8.758 10.031 1 92.69 72 GLY A N 1
ATOM 533 C CA . GLY A 1 72 ? 8.5 8.359 8.648 1 92.69 72 GLY A CA 1
ATOM 534 C C . GLY A 1 72 ? 9.141 6.984 8.516 1 92.69 72 GLY A C 1
ATOM 535 O O . GLY A 1 72 ? 8.719 6.18 7.68 1 92.69 72 GLY A O 1
ATOM 536 N N . LEU A 1 73 ? 10.109 6.746 9.344 1 95.19 73 LEU A N 1
ATOM 537 C CA . LEU A 1 73 ? 10.766 5.441 9.344 1 95.19 73 LEU A CA 1
ATOM 538 C C . LEU A 1 73 ? 9.797 4.348 9.781 1 95.19 73 LEU A C 1
ATOM 540 O O . LEU A 1 73 ? 9.812 3.242 9.234 1 95.19 73 LEU A O 1
ATOM 544 N N . ILE A 1 74 ? 9 4.633 10.719 1 95.62 74 ILE A N 1
ATOM 545 C CA . ILE A 1 74 ? 8.008 3.672 11.18 1 95.62 74 ILE A CA 1
ATOM 546 C C . ILE A 1 74 ? 7.008 3.387 10.062 1 95.62 74 ILE A C 1
ATOM 548 O O . ILE A 1 74 ? 6.684 2.229 9.789 1 95.62 74 ILE A O 1
ATOM 552 N N . ALA A 1 75 ? 6.539 4.457 9.406 1 95 75 ALA A N 1
ATOM 553 C CA . ALA A 1 75 ? 5.648 4.281 8.258 1 95 75 ALA A CA 1
ATOM 554 C C . ALA A 1 75 ? 6.297 3.414 7.188 1 95 75 ALA A C 1
ATOM 556 O O . ALA A 1 75 ? 5.68 2.473 6.684 1 95 75 ALA A O 1
ATOM 557 N N . GLY A 1 76 ? 7.527 3.721 6.875 1 97.38 76 GLY A N 1
ATOM 558 C CA . GLY A 1 76 ? 8.258 2.928 5.898 1 97.38 76 GLY A CA 1
ATOM 559 C C . GLY A 1 76 ? 8.422 1.478 6.312 1 97.38 76 GLY A C 1
ATOM 560 O O . GLY A 1 76 ? 8.336 0.575 5.477 1 97.38 76 GLY A O 1
ATOM 561 N N . THR A 1 77 ? 8.703 1.269 7.57 1 98.19 77 THR A N 1
ATOM 562 C CA . THR A 1 77 ? 8.82 -0.089 8.094 1 98.19 77 THR A CA 1
ATOM 563 C C . THR A 1 77 ? 7.508 -0.847 7.941 1 98.19 77 THR A C 1
ATOM 565 O O . THR A 1 77 ? 7.496 -1.999 7.504 1 98.19 77 THR A O 1
ATOM 568 N N . LEU A 1 78 ? 6.414 -0.215 8.258 1 97.44 78 LEU A N 1
ATOM 569 C CA . LEU A 1 78 ? 5.098 -0.816 8.078 1 97.44 78 LEU A CA 1
ATOM 570 C C . LEU A 1 78 ? 4.852 -1.154 6.609 1 97.44 78 LEU A C 1
ATOM 572 O O . LEU A 1 78 ? 4.316 -2.221 6.297 1 97.44 78 LEU A O 1
ATOM 576 N N . GLY A 1 79 ? 5.25 -0.236 5.738 1 97.31 79 GLY A N 1
ATOM 577 C CA . GLY A 1 79 ? 5.145 -0.506 4.312 1 97.31 79 GLY A CA 1
ATOM 578 C C . GLY A 1 79 ? 5.965 -1.703 3.871 1 97.31 79 GLY A C 1
ATOM 579 O O . GLY A 1 79 ? 5.461 -2.582 3.168 1 97.31 79 GLY A O 1
ATOM 580 N N . ALA A 1 80 ? 7.176 -1.711 4.316 1 98.06 80 ALA A N 1
ATOM 581 C CA . ALA A 1 80 ? 8.094 -2.771 3.908 1 98.06 80 ALA A CA 1
ATOM 582 C C . ALA A 1 80 ? 7.648 -4.125 4.457 1 98.06 80 ALA A C 1
ATOM 584 O O . ALA A 1 80 ? 7.719 -5.137 3.758 1 98.06 80 ALA A O 1
ATOM 585 N N . TRP A 1 81 ? 7.211 -4.121 5.668 1 98.12 81 TRP A N 1
ATOM 586 C CA . TRP A 1 81 ? 6.734 -5.375 6.246 1 98.12 81 TRP A CA 1
ATOM 587 C C . TRP A 1 81 ? 5.445 -5.832 5.57 1 98.12 81 TRP A C 1
ATOM 589 O O . TRP A 1 81 ? 5.219 -7.031 5.395 1 98.12 81 TRP A O 1
ATOM 599 N N . GLY A 1 82 ? 4.594 -4.855 5.238 1 97.12 82 GLY A N 1
ATOM 600 C CA . GLY A 1 82 ? 3.426 -5.207 4.449 1 97.12 82 GLY A CA 1
ATOM 601 C C . GLY A 1 82 ? 3.775 -5.848 3.119 1 97.12 82 GLY A C 1
ATOM 602 O O . GLY A 1 82 ? 3.164 -6.844 2.725 1 97.12 82 GLY A O 1
ATOM 603 N N . ALA A 1 83 ? 4.727 -5.27 2.453 1 96.12 83 ALA A N 1
ATOM 604 C CA . ALA A 1 83 ? 5.18 -5.836 1.187 1 96.12 83 ALA A CA 1
ATOM 605 C C . ALA A 1 83 ? 5.73 -7.246 1.383 1 96.12 83 ALA A C 1
ATOM 607 O O . ALA A 1 83 ? 5.5 -8.133 0.557 1 96.12 83 ALA A O 1
ATOM 608 N N . PHE A 1 84 ? 6.441 -7.484 2.449 1 96.44 84 PHE A N 1
ATOM 609 C CA . PHE A 1 84 ? 7.023 -8.789 2.738 1 96.44 84 PHE A CA 1
ATOM 610 C C . PHE A 1 84 ? 5.934 -9.836 2.955 1 96.44 84 PHE A C 1
ATOM 612 O O . PHE A 1 84 ? 5.965 -10.906 2.346 1 96.44 84 PHE A O 1
ATOM 619 N N . THR A 1 85 ? 5.027 -9.508 3.82 1 96.19 85 THR A N 1
ATOM 620 C CA . THR A 1 85 ? 3.969 -10.461 4.125 1 96.19 85 THR A CA 1
ATOM 621 C C . THR A 1 85 ? 3.078 -10.688 2.904 1 96.19 85 THR A C 1
ATOM 623 O O . THR A 1 85 ? 2.559 -11.789 2.705 1 96.19 85 THR A O 1
ATOM 626 N N . LEU A 1 86 ? 2.914 -9.68 2.047 1 93.31 86 LEU A N 1
ATOM 627 C CA . LEU A 1 86 ? 2.168 -9.883 0.809 1 93.31 86 LEU A CA 1
ATOM 628 C C . LEU A 1 86 ? 2.9 -10.844 -0.118 1 93.31 86 LEU A C 1
ATOM 630 O O . LEU A 1 86 ? 2.275 -11.711 -0.74 1 93.31 86 LEU A O 1
ATOM 634 N N . THR A 1 87 ? 4.227 -10.633 -0.209 1 91.81 87 THR A N 1
ATOM 635 C CA . THR A 1 87 ? 5.008 -11.555 -1.028 1 91.81 87 THR A CA 1
ATOM 636 C C . THR A 1 87 ? 4.883 -12.977 -0.504 1 91.81 87 THR A C 1
ATOM 638 O O . THR A 1 87 ? 4.781 -13.93 -1.286 1 91.81 87 THR A O 1
ATOM 641 N N . LEU A 1 88 ? 4.902 -13.094 0.809 1 91.88 88 LEU A N 1
ATOM 642 C CA . LEU A 1 88 ? 4.723 -14.414 1.405 1 91.88 88 LEU A CA 1
ATOM 643 C C . LEU A 1 88 ? 3.326 -14.953 1.116 1 91.88 88 LEU A C 1
ATOM 645 O O . LEU A 1 88 ? 3.15 -16.172 0.943 1 91.88 88 LEU A O 1
ATOM 649 N N . ALA A 1 89 ? 2.334 -14.109 1.092 1 88.81 89 ALA A N 1
ATOM 650 C CA . ALA A 1 89 ? 0.975 -14.523 0.755 1 88.81 89 ALA A CA 1
ATOM 651 C C . ALA A 1 89 ? 0.908 -15.078 -0.664 1 88.81 89 ALA A C 1
ATOM 653 O O . ALA A 1 89 ? 0.315 -16.141 -0.895 1 88.81 89 ALA A O 1
ATOM 654 N N . MET A 1 90 ? 1.607 -14.375 -1.569 1 84.44 90 MET A N 1
ATOM 655 C CA . MET A 1 90 ? 1.608 -14.82 -2.961 1 84.44 90 MET A CA 1
ATOM 656 C C . MET A 1 90 ? 2.4 -16.109 -3.117 1 84.44 90 MET A C 1
ATOM 658 O O . MET A 1 90 ? 2.002 -17 -3.873 1 84.44 90 MET A O 1
ATOM 662 N N . TYR A 1 91 ? 3.436 -16.172 -2.34 1 84.19 91 TYR A N 1
ATOM 663 C CA . TYR A 1 91 ? 4.316 -17.328 -2.418 1 84.19 91 TYR A CA 1
ATOM 664 C C . TYR A 1 91 ? 3.65 -18.562 -1.811 1 84.19 91 TYR A C 1
ATOM 666 O O . TYR A 1 91 ? 3.857 -19.672 -2.279 1 84.19 91 TYR A O 1
ATOM 674 N N . SER A 1 92 ? 2.871 -18.422 -0.824 1 85.25 92 SER A N 1
ATOM 675 C CA . SER A 1 92 ? 2.291 -19.531 -0.082 1 85.25 92 SER A CA 1
ATOM 676 C C . SER A 1 92 ? 0.987 -20 -0.72 1 85.25 92 SER A C 1
ATOM 678 O O . SER A 1 92 ? 0.212 -20.734 -0.097 1 85.25 92 SER A O 1
ATOM 680 N N . GLY A 1 93 ? 0.631 -19.516 -1.887 1 76.25 93 GLY A N 1
ATOM 681 C CA . GLY A 1 93 ? -0.543 -20.031 -2.574 1 76.25 93 GLY A CA 1
ATOM 682 C C . GLY A 1 93 ? -1.468 -18.938 -3.072 1 76.25 93 GLY A C 1
ATOM 683 O O . GLY A 1 93 ? -2.436 -19.203 -3.785 1 76.25 93 GLY A O 1
ATOM 684 N N . GLY A 1 94 ? -1.183 -17.75 -2.738 1 71.06 94 GLY A N 1
ATOM 685 C CA . GLY A 1 94 ? -2.031 -16.625 -3.129 1 71.06 94 GLY A CA 1
ATOM 686 C C . GLY A 1 94 ? -2.062 -16.406 -4.629 1 71.06 94 GLY A C 1
ATOM 687 O O . GLY A 1 94 ? -3.01 -15.805 -5.152 1 71.06 94 GLY A O 1
ATOM 688 N N . MET A 1 95 ? -1.053 -16.922 -5.215 1 67.81 95 MET A N 1
ATOM 689 C CA . MET A 1 95 ? -1.021 -16.766 -6.668 1 67.81 95 MET A CA 1
ATOM 690 C C . MET A 1 95 ? -2.172 -17.516 -7.324 1 67.81 95 MET A C 1
ATOM 692 O O . MET A 1 95 ? -2.635 -17.125 -8.398 1 67.81 95 MET A O 1
ATOM 696 N N . ALA A 1 96 ? -2.502 -18.531 -6.617 1 64.25 96 ALA A N 1
ATOM 697 C CA . ALA A 1 96 ? -3.617 -19.328 -7.137 1 64.25 96 ALA A CA 1
ATOM 698 C C . ALA A 1 96 ? -4.953 -18.656 -6.84 1 64.25 96 ALA A C 1
ATOM 700 O O . ALA A 1 96 ? -5.984 -19.031 -7.398 1 64.25 96 ALA A O 1
ATOM 701 N N . MET A 1 97 ? -4.758 -17.594 -5.949 1 63.47 97 MET A N 1
ATOM 702 C CA . MET A 1 97 ? -5.969 -16.891 -5.562 1 63.47 97 MET A CA 1
ATOM 703 C C . MET A 1 97 ? -5.738 -15.375 -5.566 1 63.47 97 MET A C 1
ATOM 705 O O . MET A 1 97 ? -6 -14.703 -4.566 1 63.47 97 MET A O 1
ATOM 709 N N . PRO A 1 98 ? -5.148 -14.906 -6.66 1 60.53 98 PRO A N 1
ATOM 710 C CA . PRO A 1 98 ? -4.867 -13.469 -6.672 1 60.53 98 PRO A CA 1
ATOM 711 C C . PRO A 1 98 ? -6.121 -12.625 -6.445 1 60.53 98 PRO A C 1
ATOM 713 O O . PRO A 1 98 ? -6.035 -11.523 -5.898 1 60.53 98 PRO A O 1
ATOM 716 N N . ASN A 1 99 ? -7.211 -13.172 -6.703 1 59.78 99 ASN A N 1
ATOM 717 C CA . ASN A 1 99 ? -8.484 -12.477 -6.605 1 59.78 99 ASN A CA 1
ATOM 718 C C . ASN A 1 99 ? -8.93 -12.312 -5.152 1 59.78 99 ASN A C 1
ATOM 720 O O . ASN A 1 99 ? -9.812 -11.516 -4.852 1 59.78 99 ASN A O 1
ATOM 724 N N . ILE A 1 100 ? -8.336 -13.023 -4.414 1 64.56 100 ILE A N 1
ATOM 725 C CA . ILE A 1 100 ? -8.727 -12.984 -3.01 1 64.56 100 ILE A CA 1
ATOM 726 C C . ILE A 1 100 ? -7.699 -12.188 -2.209 1 64.56 100 ILE A C 1
ATOM 728 O O . ILE A 1 100 ? -8.055 -11.391 -1.338 1 64.56 100 ILE A O 1
ATOM 732 N N . VAL A 1 101 ? -6.508 -12.328 -2.561 1 77.44 101 VAL A N 1
ATOM 733 C CA . VAL A 1 101 ? -5.434 -11.789 -1.729 1 77.44 101 VAL A CA 1
ATOM 734 C C . VAL A 1 101 ? -5.496 -10.266 -1.724 1 77.44 101 VAL A C 1
ATOM 736 O O . VAL A 1 101 ? -5.516 -9.641 -0.659 1 77.44 101 VAL A O 1
ATOM 739 N N . MET A 1 102 ? -5.668 -9.648 -2.891 1 78.44 102 MET A N 1
ATOM 740 C CA . MET A 1 102 ? -5.586 -8.195 -2.975 1 78.44 102 MET A CA 1
ATOM 741 C C . MET A 1 102 ? -6.816 -7.547 -2.344 1 78.44 102 MET A C 1
ATOM 743 O O . MET A 1 102 ? -6.691 -6.598 -1.567 1 78.44 102 MET A O 1
ATOM 747 N N . PRO A 1 103 ? -7.969 -8.07 -2.539 1 72.94 103 PRO A N 1
ATOM 748 C CA . PRO A 1 103 ? -9.133 -7.516 -1.84 1 72.94 103 PRO A CA 1
ATOM 749 C C . PRO A 1 103 ? -9.016 -7.637 -0.322 1 72.94 103 PRO A C 1
ATOM 751 O O . PRO A 1 103 ? -9.43 -6.73 0.406 1 72.94 103 PRO A O 1
ATOM 754 N N . VAL A 1 104 ? -8.508 -8.695 0.149 1 75.5 104 VAL A N 1
ATOM 755 C CA . VAL A 1 104 ? -8.32 -8.875 1.586 1 75.5 104 VAL A CA 1
ATOM 756 C C . VAL A 1 104 ? -7.332 -7.836 2.109 1 75.5 104 VAL A C 1
ATOM 758 O O . VAL A 1 104 ? -7.562 -7.215 3.15 1 75.5 104 VAL A O 1
ATOM 761 N N . VAL A 1 105 ? -6.355 -7.66 1.394 1 84.62 105 VAL A N 1
ATOM 762 C CA . VAL A 1 105 ? -5.301 -6.734 1.799 1 84.62 105 VAL A CA 1
ATOM 763 C C . VAL A 1 105 ? -5.852 -5.309 1.836 1 84.62 105 VAL A C 1
ATOM 765 O O . VAL A 1 105 ? -5.77 -4.633 2.863 1 84.62 105 VAL A O 1
ATOM 768 N N . PHE A 1 106 ? -6.516 -4.883 0.796 1 79.5 106 PHE A N 1
ATOM 769 C CA . PHE A 1 106 ? -6.938 -3.488 0.705 1 79.5 106 PHE A CA 1
ATOM 770 C C . PHE A 1 106 ? -8.172 -3.24 1.56 1 79.5 106 PHE A C 1
ATOM 772 O O . PHE A 1 106 ? -8.297 -2.191 2.197 1 79.5 106 PHE A O 1
ATOM 779 N N . GLY A 1 107 ? -9.008 -4.184 1.534 1 74.06 107 GLY A N 1
ATOM 780 C CA . GLY A 1 107 ? -10.148 -4.059 2.426 1 74.06 107 GLY A CA 1
ATOM 781 C C . GLY A 1 107 ? -9.766 -4.074 3.893 1 74.06 107 GLY A C 1
ATOM 782 O O . GLY A 1 107 ? -10.297 -3.293 4.688 1 74.06 107 GLY A O 1
ATOM 783 N N . GLY A 1 108 ? -8.898 -5.012 4.223 1 78.25 108 GLY A N 1
ATOM 784 C CA . GLY A 1 108 ? -8.398 -5.055 5.586 1 78.25 108 GLY A CA 1
ATOM 785 C C . GLY A 1 108 ? -7.652 -3.797 5.988 1 78.25 108 GLY A C 1
ATOM 786 O O . GLY A 1 108 ? -7.812 -3.303 7.105 1 78.25 108 GLY A O 1
ATOM 787 N N . ALA A 1 109 ? -6.918 -3.238 5.062 1 85.19 109 ALA A N 1
ATOM 788 C CA . ALA A 1 109 ? -6.125 -2.049 5.355 1 85.19 109 ALA A CA 1
ATOM 789 C C . ALA A 1 109 ? -7.023 -0.849 5.645 1 85.19 109 ALA A C 1
ATOM 791 O O . ALA A 1 109 ? -6.754 -0.074 6.566 1 85.19 109 ALA A O 1
ATOM 792 N N . VAL A 1 110 ? -8.016 -0.691 4.914 1 75.94 110 VAL A N 1
ATOM 793 C CA . VAL A 1 110 ? -8.945 0.407 5.145 1 75.94 110 VAL A CA 1
ATOM 794 C C . VAL A 1 110 ? -9.586 0.258 6.523 1 75.94 110 VAL A C 1
ATOM 796 O O . VAL A 1 110 ? -9.766 1.243 7.246 1 75.94 110 VAL A O 1
ATOM 799 N N . THR A 1 111 ? -9.906 -0.978 6.848 1 74 111 THR A N 1
ATOM 800 C CA . THR A 1 111 ? -10.523 -1.249 8.141 1 74 111 THR A CA 1
ATOM 801 C C . THR A 1 111 ? -9.555 -0.934 9.281 1 74 111 THR A C 1
ATOM 803 O O . THR A 1 111 ? -9.922 -0.266 10.25 1 74 111 THR A O 1
ATOM 806 N N . VAL A 1 112 ? -8.438 -1.415 9.18 1 80.88 112 VAL A N 1
ATOM 807 C CA . VAL A 1 112 ? -7.426 -1.173 10.203 1 80.88 112 VAL A CA 1
ATOM 808 C C . VAL A 1 112 ? -7.176 0.328 10.336 1 80.88 112 VAL A C 1
ATOM 810 O O . VAL A 1 112 ? -7.094 0.854 11.445 1 80.88 112 VAL A O 1
ATOM 813 N N . SER A 1 113 ? -7.074 1.011 9.242 1 81.06 113 SER A N 1
ATOM 814 C CA . SER A 1 113 ? -6.867 2.455 9.258 1 81.06 113 SER A CA 1
ATOM 815 C C . SER A 1 113 ? -8 3.166 9.992 1 81.06 113 SER A C 1
ATOM 817 O O . SER A 1 113 ? -7.766 4.094 10.766 1 81.06 113 SER A O 1
ATOM 819 N N . ALA A 1 114 ? -9.133 2.797 9.727 1 71.88 114 ALA A N 1
ATOM 820 C CA . ALA A 1 114 ? -10.297 3.393 10.383 1 71.88 114 ALA A CA 1
ATOM 821 C C . ALA A 1 114 ? -10.266 3.154 11.891 1 71.88 114 ALA A C 1
ATOM 823 O O . ALA A 1 114 ? -10.578 4.055 12.672 1 71.88 114 ALA A O 1
ATOM 824 N N . LEU A 1 115 ? -9.914 1.903 12.242 1 74.94 115 LEU A N 1
ATOM 825 C CA . LEU A 1 115 ? -9.852 1.563 13.664 1 74.94 115 LEU A CA 1
ATOM 826 C C . LEU A 1 115 ? -8.766 2.367 14.367 1 74.94 115 LEU A C 1
ATOM 828 O O . LEU A 1 115 ? -8.969 2.838 15.492 1 74.94 115 LEU A O 1
ATOM 832 N N . VAL A 1 116 ? -7.711 2.529 13.734 1 77.12 116 VAL A N 1
ATOM 833 C CA . VAL A 1 116 ? -6.621 3.305 14.312 1 77.12 116 VAL A CA 1
ATOM 834 C C . VAL A 1 116 ? -7.039 4.77 14.445 1 77.12 116 VAL A C 1
ATOM 836 O O . VAL A 1 116 ? -6.738 5.422 15.445 1 77.12 116 VAL A O 1
ATOM 839 N N . SER A 1 117 ? -7.633 5.266 13.43 1 68.81 117 SER A N 1
ATOM 840 C CA . SER A 1 117 ? -8.117 6.637 13.484 1 68.81 117 SER A CA 1
ATOM 841 C C . SER A 1 117 ? -9.109 6.824 14.625 1 68.81 117 SER A C 1
ATOM 843 O O . SER A 1 117 ? -9.078 7.84 15.328 1 68.81 117 SER A O 1
ATOM 845 N N . LEU A 1 118 ? -9.953 5.891 14.766 1 67.44 118 LEU A N 1
ATOM 846 C CA . LEU A 1 118 ? -10.93 5.949 15.852 1 67.44 118 LEU A CA 1
ATOM 847 C C . LEU A 1 118 ? -10.234 5.91 17.203 1 67.44 118 LEU A C 1
ATOM 849 O O . LEU A 1 118 ? -10.617 6.629 18.125 1 67.44 118 LEU A O 1
ATOM 853 N N . TYR A 1 119 ? -9.281 5.09 17.234 1 71.62 119 TYR A N 1
ATOM 854 C CA . TYR A 1 119 ? -8.547 4.953 18.484 1 71.62 119 TYR A CA 1
ATOM 855 C C . TYR A 1 119 ? -7.762 6.219 18.797 1 71.62 119 TYR A C 1
ATOM 857 O O . TYR A 1 119 ? -7.578 6.574 19.969 1 71.62 119 TYR A O 1
ATOM 865 N N . SER A 1 120 ? -7.242 6.891 17.828 1 68.62 120 SER A N 1
ATOM 866 C CA . SER A 1 120 ? -6.434 8.094 18.016 1 68.62 120 SER A CA 1
ATOM 867 C C . SER A 1 120 ? -7.293 9.281 18.422 1 68.62 120 SER A C 1
ATOM 869 O O . SER A 1 120 ? -6.82 10.188 19.109 1 68.62 120 SER A O 1
ATOM 871 N N . VAL A 1 121 ? -8.461 9.43 17.812 1 61.16 121 VAL A N 1
ATOM 872 C CA . VAL A 1 121 ? -9.336 10.547 18.156 1 61.16 121 VAL A CA 1
ATOM 873 C C . VAL A 1 121 ? -9.875 10.367 19.578 1 61.16 121 VAL A C 1
ATOM 875 O O . VAL A 1 121 ? -10.086 11.344 20.297 1 61.16 121 VAL A O 1
ATOM 878 N N . GLY A 1 122 ? -9.672 9.086 20.109 1 57.31 122 GLY A N 1
ATOM 879 C CA . GLY A 1 122 ? -10.141 8.867 21.453 1 57.31 122 GLY A CA 1
ATOM 880 C C . GLY A 1 122 ? -11.586 9.273 21.656 1 57.31 122 GLY A C 1
ATOM 881 O O . GLY A 1 122 ? -12.391 9.227 20.734 1 57.31 122 GLY A O 1
ATOM 882 N N . ASP A 1 123 ? -12.117 9.461 22.984 1 54.22 123 ASP A N 1
ATOM 883 C CA . ASP A 1 123 ? -13.43 9.852 23.5 1 54.22 123 ASP A CA 1
ATOM 884 C C . ASP A 1 123 ? -13.789 11.266 23.062 1 54.22 123 ASP A C 1
ATOM 886 O O . ASP A 1 123 ? -14.844 11.789 23.438 1 54.22 123 ASP A O 1
ATOM 890 N N . LYS A 1 124 ? -12.977 11.898 22.344 1 55.75 124 LYS A N 1
ATOM 891 C CA . LYS A 1 124 ? -13.234 13.328 22.25 1 55.75 124 LYS A CA 1
ATOM 892 C C . LYS A 1 124 ? -14.281 13.641 21.188 1 55.75 124 LYS A C 1
ATOM 894 O O . LYS A 1 124 ? -14.93 14.688 21.25 1 55.75 124 LYS A O 1
ATOM 899 N N . ILE A 1 125 ? -14.25 12.773 20.172 1 58.88 125 ILE A N 1
ATOM 900 C CA . ILE A 1 125 ? -15.195 13.141 19.109 1 58.88 125 ILE A CA 1
ATOM 901 C C . ILE A 1 125 ? -16.25 12.039 18.969 1 58.88 125 ILE A C 1
ATOM 903 O O . ILE A 1 125 ? -15.914 10.852 18.953 1 58.88 125 ILE A O 1
ATOM 907 N N . PRO A 1 126 ? -17.422 12.453 19.188 1 63.22 126 PRO A N 1
ATOM 908 C CA . PRO A 1 126 ? -18.5 11.469 18.969 1 63.22 126 PRO A CA 1
ATOM 909 C C . PRO A 1 126 ? -18.391 10.773 17.609 1 63.22 126 PRO A C 1
ATOM 911 O O . PRO A 1 126 ? -18.188 11.43 16.594 1 63.22 126 PRO A O 1
ATOM 914 N N . ILE A 1 127 ? -18.141 9.516 17.703 1 63.97 127 ILE A N 1
ATOM 915 C CA . ILE A 1 127 ? -18.062 8.719 16.484 1 63.97 127 ILE A CA 1
ATOM 916 C C . ILE A 1 127 ? -19.469 8.484 15.93 1 63.97 127 ILE A C 1
ATOM 918 O O . ILE A 1 127 ? -20.359 8.023 16.641 1 63.97 127 ILE A O 1
ATOM 922 N N . ASN A 1 128 ? -19.703 8.914 14.68 1 69.94 128 ASN A N 1
ATOM 923 C CA . ASN A 1 128 ? -20.953 8.641 13.984 1 69.94 128 ASN A CA 1
ATOM 924 C C . ASN A 1 128 ? -21.094 7.16 13.664 1 69.94 128 ASN A C 1
ATOM 926 O O . ASN A 1 128 ? -20.188 6.539 13.117 1 69.94 128 ASN A O 1
ATOM 930 N N . PRO A 1 129 ? -22.188 6.52 14.086 1 77.12 129 PRO A N 1
ATOM 931 C CA . PRO A 1 129 ? -22.406 5.094 13.836 1 77.12 129 PRO A CA 1
ATOM 932 C C . PRO A 1 129 ? -22.281 4.723 12.367 1 77.12 129 PRO A C 1
ATOM 934 O O . PRO A 1 129 ? -22.047 3.557 12.031 1 77.12 129 PRO A O 1
ATOM 937 N N . MET A 1 130 ? -22.406 5.66 11.469 1 76.25 130 MET A N 1
ATOM 938 C CA . MET A 1 130 ? -22.281 5.398 10.039 1 76.25 130 MET A CA 1
ATOM 939 C C . MET A 1 130 ? -20.859 4.957 9.695 1 76.25 130 MET A C 1
ATOM 941 O O . MET A 1 130 ? -20.656 4.223 8.727 1 76.25 130 MET A O 1
ATOM 945 N N . LEU A 1 131 ? -19.984 5.324 10.469 1 70.56 131 LEU A N 1
ATOM 946 C CA . LEU A 1 131 ? -18.609 4.871 10.289 1 70.56 131 LEU A CA 1
ATOM 947 C C . LEU A 1 131 ? -18.516 3.357 10.43 1 70.56 131 LEU A C 1
ATOM 949 O O . LEU A 1 131 ? -17.844 2.697 9.625 1 70.56 131 LEU A O 1
ATOM 953 N N . TYR A 1 132 ? -19.25 2.873 11.383 1 72.56 132 TYR A N 1
ATOM 954 C CA . TYR A 1 132 ? -19.25 1.43 11.594 1 72.56 132 TYR A CA 1
ATOM 955 C C . TYR A 1 132 ? -19.922 0.704 10.445 1 72.56 132 TYR A C 1
ATOM 957 O O . TYR A 1 132 ? -19.5 -0.387 10.055 1 72.56 132 TYR A O 1
ATOM 965 N N . VAL A 1 133 ? -20.875 1.296 9.875 1 78.19 133 VAL A N 1
ATOM 966 C CA . VAL A 1 133 ? -21.562 0.724 8.734 1 78.19 133 VAL A CA 1
ATOM 967 C C . VAL A 1 133 ? -20.625 0.635 7.539 1 78.19 133 VAL A C 1
ATOM 969 O O . VAL A 1 133 ? -20.609 -0.366 6.816 1 78.19 133 VAL A O 1
ATOM 972 N N . GLY A 1 134 ? -19.875 1.647 7.395 1 73.62 134 GLY A N 1
ATOM 973 C CA . GLY A 1 134 ? -18.906 1.65 6.305 1 73.62 134 GLY A CA 1
ATOM 974 C C . GLY A 1 134 ? -17.828 0.604 6.469 1 73.62 134 GLY A C 1
ATOM 975 O O . GLY A 1 134 ? -17.5 -0.114 5.52 1 73.62 134 GLY A O 1
ATOM 976 N N . VAL A 1 135 ? -17.406 0.481 7.656 1 70.56 135 VAL A N 1
ATOM 977 C CA . VAL A 1 135 ? -16.328 -0.456 7.922 1 70.56 135 VAL A CA 1
ATOM 978 C C . VAL A 1 135 ? -16.812 -1.888 7.738 1 70.56 135 VAL A C 1
ATOM 980 O O . VAL A 1 135 ? -16.172 -2.689 7.051 1 70.56 135 VAL A O 1
ATOM 983 N N . VAL A 1 136 ? -17.938 -2.207 8.336 1 75.69 136 VAL A N 1
ATOM 984 C CA . VAL A 1 136 ? -18.531 -3.531 8.203 1 75.69 136 VAL A CA 1
ATOM 985 C C . VAL A 1 136 ? -18.891 -3.787 6.738 1 75.69 136 VAL A C 1
ATOM 987 O O . VAL A 1 136 ? -18.688 -4.891 6.227 1 75.69 136 VAL A O 1
ATOM 990 N N . GLY A 1 137 ? -19.406 -2.783 6.07 1 80.56 137 GLY A N 1
ATOM 991 C CA . GLY A 1 137 ? -19.719 -2.891 4.652 1 80.56 137 GLY A CA 1
ATOM 992 C C . GLY A 1 137 ? -18.5 -3.197 3.797 1 80.56 137 GLY A C 1
ATOM 993 O O . GLY A 1 137 ? -18.578 -4.023 2.885 1 80.56 137 GLY A O 1
ATOM 994 N N . MET A 1 138 ? -17.438 -2.564 4.113 1 73.69 138 MET A N 1
ATOM 995 C CA . MET A 1 138 ? -16.219 -2.814 3.369 1 73.69 138 MET A CA 1
ATOM 996 C C . MET A 1 138 ? -15.789 -4.273 3.494 1 73.69 138 MET A C 1
ATOM 998 O O . MET A 1 138 ? -15.391 -4.895 2.506 1 73.69 138 MET A O 1
ATOM 1002 N N . PHE A 1 139 ? -15.875 -4.793 4.672 1 71.56 139 PHE A N 1
ATOM 1003 C CA . PHE A 1 139 ? -15.547 -6.195 4.895 1 71.56 139 PHE A CA 1
ATOM 1004 C C . PHE A 1 139 ? -16.406 -7.105 4.031 1 71.56 139 PHE A C 1
ATOM 1006 O O . PHE A 1 139 ? -15.906 -8.031 3.398 1 71.56 139 PHE A O 1
ATOM 1013 N N . ILE A 1 140 ? -17.672 -6.867 4 1 78.19 140 ILE A N 1
ATOM 1014 C CA . ILE A 1 140 ? -18.609 -7.672 3.229 1 78.19 140 ILE A CA 1
ATOM 1015 C C . ILE A 1 140 ? -18.266 -7.574 1.742 1 78.19 140 ILE A C 1
ATOM 1017 O O . ILE A 1 140 ? -18.234 -8.586 1.039 1 78.19 140 ILE A O 1
ATOM 1021 N N . CYS A 1 141 ? -18 -6.402 1.255 1 75.62 141 CYS A N 1
ATOM 1022 C CA . CYS A 1 141 ? -17.688 -6.207 -0.159 1 75.62 141 CYS A CA 1
ATOM 1023 C C . CYS A 1 141 ? -16.391 -6.895 -0.539 1 75.62 141 CYS A C 1
ATOM 1025 O O . CYS A 1 141 ? -16.266 -7.461 -1.628 1 75.62 141 CYS A O 1
ATOM 1027 N N . ILE A 1 142 ? -15.484 -6.875 0.301 1 69.31 142 ILE A N 1
ATOM 1028 C CA . ILE A 1 142 ? -14.211 -7.535 0.045 1 69.31 142 ILE A CA 1
ATOM 1029 C C . ILE A 1 142 ? -14.438 -9.031 -0.162 1 69.31 142 ILE A C 1
ATOM 1031 O O . ILE A 1 142 ? -13.875 -9.625 -1.085 1 69.31 142 ILE A O 1
ATOM 1035 N N . VAL A 1 143 ? -15.258 -9.641 0.688 1 69.88 143 VAL A N 1
ATOM 1036 C CA . VAL A 1 143 ? -15.555 -11.062 0.577 1 69.88 143 VAL A CA 1
ATOM 1037 C C . VAL A 1 143 ? -16.234 -11.352 -0.759 1 69.88 143 VAL A C 1
ATOM 1039 O O . VAL A 1 143 ? -15.906 -12.32 -1.438 1 69.88 143 VAL A O 1
ATOM 1042 N N . ILE A 1 144 ? -17.125 -10.5 -1.123 1 75 144 ILE A N 1
ATOM 1043 C CA . ILE A 1 144 ? -17.844 -10.672 -2.379 1 75 144 ILE A CA 1
ATOM 1044 C C . ILE A 1 144 ? -16.875 -10.586 -3.551 1 75 144 ILE A C 1
ATOM 1046 O O . ILE A 1 144 ? -16.875 -11.445 -4.434 1 75 144 ILE A O 1
ATOM 1050 N N . VAL A 1 145 ? -16.109 -9.633 -3.627 1 69.31 145 VAL A N 1
ATOM 1051 C CA . VAL A 1 145 ? -15.18 -9.43 -4.723 1 69.31 145 VAL A CA 1
ATOM 1052 C C . VAL A 1 145 ? -14.188 -10.594 -4.777 1 69.31 145 VAL A C 1
ATOM 1054 O O . VAL A 1 145 ? -13.906 -11.133 -5.852 1 69.31 145 VAL A O 1
ATOM 1057 N N . ALA A 1 146 ? -13.664 -10.961 -3.6 1 65.94 146 ALA A N 1
ATOM 1058 C CA . ALA A 1 146 ? -12.711 -12.07 -3.549 1 65.94 146 ALA A CA 1
ATOM 1059 C C . ALA A 1 146 ? -13.328 -13.352 -4.094 1 65.94 146 ALA A C 1
ATOM 1061 O O . ALA A 1 146 ? -12.68 -14.109 -4.816 1 65.94 146 ALA A O 1
ATOM 1062 N N . TYR A 1 147 ? -14.57 -13.516 -3.771 1 69.81 147 TYR A N 1
ATOM 1063 C CA . TYR A 1 147 ? -15.25 -14.758 -4.133 1 69.81 147 TYR A CA 1
ATOM 1064 C C . TYR A 1 147 ? -15.602 -14.773 -5.617 1 69.81 147 TYR A C 1
ATOM 1066 O O . TYR A 1 147 ? -15.594 -15.828 -6.254 1 69.81 147 TYR A O 1
ATOM 1074 N N . PHE A 1 148 ? -15.789 -13.672 -6.219 1 71.75 148 PHE A N 1
ATOM 1075 C CA . PHE A 1 148 ? -16.312 -13.672 -7.578 1 71.75 148 PHE A CA 1
ATOM 1076 C C . PHE A 1 148 ? -15.273 -13.172 -8.57 1 71.75 148 PHE A C 1
ATOM 1078 O O . PHE A 1 148 ? -15.555 -13.023 -9.758 1 71.75 148 PHE A O 1
ATOM 1085 N N . THR A 1 149 ? -14.203 -12.805 -8.18 1 63.47 149 THR A N 1
ATOM 1086 C CA . THR A 1 149 ? -13.125 -12.461 -9.109 1 63.47 149 THR A CA 1
ATOM 1087 C C . THR A 1 149 ? -12.648 -13.695 -9.867 1 63.47 149 THR A C 1
ATOM 1089 O O . THR A 1 149 ? -12.32 -14.711 -9.25 1 63.47 149 THR A O 1
ATOM 1092 N N . PRO A 1 150 ? -12.906 -13.547 -11.281 1 60.81 150 PRO A N 1
ATOM 1093 C CA . PRO A 1 150 ? -12.469 -14.695 -12.078 1 60.81 150 PRO A CA 1
ATOM 1094 C C . PRO A 1 150 ? -10.953 -14.852 -12.109 1 60.81 150 PRO A C 1
ATOM 1096 O O . PRO A 1 150 ? -10.227 -13.859 -12.047 1 60.81 150 PRO A O 1
ATOM 1099 N N . HIS A 1 151 ? -10.406 -15.867 -11.805 1 56.28 151 HIS A N 1
ATOM 1100 C CA . HIS A 1 151 ? -8.977 -16.109 -11.906 1 56.28 151 HIS A CA 1
ATOM 1101 C C . HIS A 1 151 ? -8.648 -17.078 -13.031 1 56.28 151 HIS A C 1
ATOM 1103 O O . HIS A 1 151 ? -9.453 -17.969 -13.344 1 56.28 151 HIS A O 1
ATOM 1109 N N . ALA A 1 152 ? -7.836 -16.469 -13.922 1 51.44 152 ALA A N 1
ATOM 1110 C CA . ALA A 1 152 ? -7.336 -17.344 -14.977 1 51.44 152 ALA A CA 1
ATOM 1111 C C . ALA A 1 152 ? -6.816 -18.656 -14.398 1 51.44 152 ALA A C 1
ATOM 1113 O O . ALA A 1 152 ? -6.336 -18.703 -13.266 1 51.44 152 ALA A O 1
ATOM 1114 N N . ALA A 1 153 ? -7.246 -19.75 -14.961 1 46.81 153 ALA A N 1
ATOM 1115 C CA . ALA A 1 153 ? -6.73 -21.078 -14.656 1 46.81 153 ALA A CA 1
ATOM 1116 C C . ALA A 1 153 ? -5.223 -21.047 -14.414 1 46.81 153 ALA A C 1
ATOM 1118 O O . ALA A 1 153 ? -4.508 -20.25 -15.039 1 46.81 153 ALA A O 1
ATOM 1119 N N . PRO A 1 154 ? -4.773 -21.328 -13.18 1 44.56 154 PRO A N 1
ATOM 1120 C CA . PRO A 1 154 ? -3.328 -21.438 -12.969 1 44.56 154 PRO A CA 1
ATOM 1121 C C . PRO A 1 154 ? -2.578 -21.906 -14.211 1 44.56 154 PRO A C 1
ATOM 1123 O O . PRO A 1 154 ? -3.105 -22.703 -14.992 1 44.56 154 PRO A O 1
ATOM 1126 N N . HIS A 1 155 ? -1.952 -21.109 -14.945 1 39.94 155 HIS A N 1
ATOM 1127 C CA . HIS A 1 155 ? -1.129 -21.688 -15.992 1 39.94 155 HIS A CA 1
ATOM 1128 C C . HIS A 1 155 ? -0.596 -23.062 -15.578 1 39.94 155 HIS A C 1
ATOM 1130 O O . HIS A 1 155 ? -0.19 -23.25 -14.422 1 39.94 155 HIS A O 1
ATOM 1136 N N . GLY A 1 156 ? -0.97 -24.203 -16.141 1 35.56 156 GLY A N 1
ATOM 1137 C CA . GLY A 1 156 ? -0.609 -25.609 -15.953 1 35.56 156 GLY A CA 1
ATOM 1138 C C . GLY A 1 156 ? 0.826 -25.797 -15.5 1 35.56 156 GLY A C 1
ATOM 1139 O O . GLY A 1 156 ? 1.636 -24.875 -15.578 1 35.56 156 GLY A O 1
ATOM 1140 N N . LYS A 1 157 ? 1.171 -26.797 -14.586 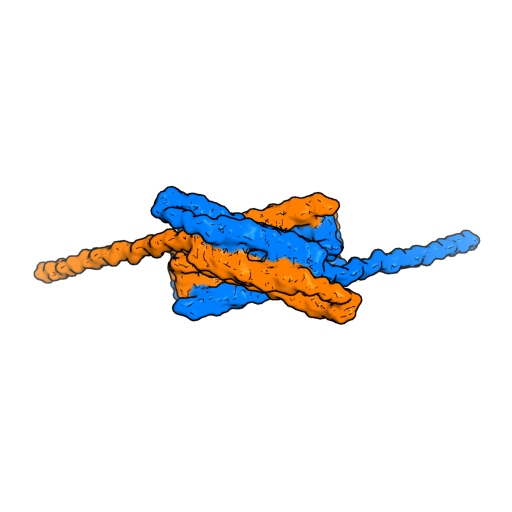1 40.16 157 LYS A N 1
ATOM 1141 C CA . LYS A 1 157 ? 2.494 -27.344 -14.297 1 40.16 157 LYS A CA 1
ATOM 1142 C C . LYS A 1 157 ? 3.4 -27.266 -15.523 1 40.16 157 LYS A C 1
ATOM 1144 O O . LYS A 1 157 ? 2.98 -27.594 -16.641 1 40.16 157 LYS A O 1
ATOM 1149 N N . PRO A 1 158 ? 4.355 -26.391 -15.547 1 39.09 158 PRO A N 1
ATOM 1150 C CA . PRO A 1 158 ? 5.227 -26.594 -16.703 1 39.09 158 PRO A CA 1
ATOM 1151 C C . PRO A 1 158 ? 5.27 -28.047 -17.172 1 39.09 158 PRO A C 1
ATOM 1153 O O . PRO A 1 158 ? 5.133 -28.953 -16.359 1 39.09 158 PRO A O 1
ATOM 1156 N N . PRO A 1 159 ? 4.945 -28.266 -18.406 1 35.97 159 PRO A N 1
ATOM 1157 C CA . PRO A 1 159 ? 5.082 -29.672 -18.812 1 35.97 159 PRO A CA 1
ATOM 1158 C C . PRO A 1 159 ? 6.312 -30.344 -18.219 1 35.97 159 PRO A C 1
ATOM 1160 O O . PRO A 1 159 ? 7.367 -29.719 -18.094 1 35.97 159 PRO A O 1
ATOM 1163 N N . VAL A 1 160 ? 6.199 -31.188 -17.234 1 37.03 160 VAL A 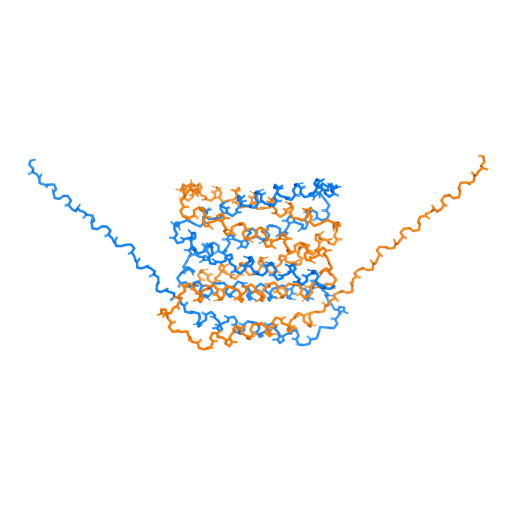N 1
ATOM 1164 C CA . VAL A 1 160 ? 7.309 -32.031 -16.797 1 37.03 160 VAL A CA 1
ATOM 1165 C C . VAL A 1 160 ? 8.227 -32.312 -17.969 1 37.03 160 VAL A C 1
ATOM 1167 O O . VAL A 1 160 ? 7.777 -32.781 -19.031 1 37.03 160 VAL A O 1
ATOM 1170 N N . SER A 1 161 ? 9.211 -31.484 -18.234 1 35.97 161 SER A N 1
ATOM 1171 C CA . SER A 1 161 ? 10.195 -31.953 -19.203 1 35.97 161 SER A CA 1
ATOM 1172 C C . SER A 1 161 ? 10.359 -33.469 -19.141 1 35.97 161 SER A C 1
ATOM 1174 O O . SER A 1 161 ? 10.547 -34.031 -18.062 1 35.97 161 SER A O 1
ATOM 1176 N N . ASP A 1 162 ? 9.695 -34.188 -19.969 1 37.09 162 ASP A N 1
ATOM 1177 C CA . ASP A 1 162 ? 10.008 -35.562 -20.203 1 37.09 162 ASP A CA 1
ATOM 1178 C C . ASP A 1 162 ? 11.508 -35.844 -20.078 1 37.09 162 ASP A C 1
ATOM 1180 O O . ASP A 1 162 ? 12.312 -35.25 -20.812 1 37.09 162 ASP A O 1
ATOM 1184 N N . SER A 1 163 ? 12.102 -35.812 -18.828 1 38.66 163 SER A N 1
ATOM 1185 C CA . SER A 1 163 ? 13.445 -36.375 -18.703 1 38.66 163 SER A CA 1
ATOM 1186 C C . SER A 1 163 ? 13.695 -37.438 -19.781 1 38.66 163 SER A C 1
ATOM 1188 O O . SER A 1 163 ? 12.961 -38.438 -19.875 1 38.66 163 SER A O 1
ATOM 1190 N N . VAL A 1 164 ? 14.148 -37.062 -20.953 1 40.56 164 VAL A N 1
ATOM 1191 C CA . VAL A 1 164 ? 14.727 -38.031 -21.891 1 40.56 164 VAL A CA 1
ATOM 1192 C C . VAL A 1 164 ? 15.461 -39.125 -21.125 1 40.56 164 VAL A C 1
ATOM 1194 O O . VAL A 1 164 ? 16.406 -38.844 -20.391 1 40.56 164 VAL A O 1
ATOM 1197 N N . GLU A 1 165 ? 14.812 -40.125 -20.625 1 41.34 165 GLU A N 1
ATOM 1198 C CA . GLU A 1 165 ? 15.469 -41.375 -20.25 1 41.34 165 GLU A CA 1
ATOM 1199 C C . GLU A 1 165 ? 16.578 -41.75 -21.25 1 41.34 165 GLU A C 1
ATOM 1201 O O . GLU A 1 165 ? 16.297 -42.031 -22.406 1 41.34 165 GLU A O 1
ATOM 1206 N N . VAL A 1 166 ? 17.625 -40.906 -21.281 1 43.97 166 VAL A N 1
ATOM 1207 C CA . VAL A 1 166 ? 18.781 -41.438 -21.969 1 43.97 166 VAL A CA 1
ATOM 1208 C C . VAL A 1 166 ? 18.984 -42.906 -21.594 1 43.97 166 VAL A C 1
ATOM 1210 O O . VAL A 1 166 ? 19.266 -43.219 -20.438 1 43.97 166 VAL A O 1
ATOM 1213 N N . SER A 1 167 ? 18.25 -43.719 -22.203 1 42.91 167 SER A N 1
ATOM 1214 C CA . SER A 1 167 ? 18.578 -45.156 -22.25 1 42.91 167 SER A CA 1
ATOM 1215 C C . SER A 1 167 ? 20.078 -45.375 -22.422 1 42.91 167 SER A C 1
ATOM 1217 O O . SER A 1 167 ? 20.656 -44.969 -23.438 1 42.91 167 SER A O 1
ATOM 1219 N N . ALA A 1 168 ? 20.891 -45.219 -21.344 1 48.06 168 ALA A N 1
ATOM 1220 C CA . ALA A 1 168 ? 22.234 -45.781 -21.344 1 48.06 168 ALA A CA 1
ATOM 1221 C C . ALA A 1 168 ? 22.266 -47.094 -22.109 1 48.06 168 ALA A C 1
ATOM 1223 O O . ALA A 1 168 ? 21.688 -48.094 -21.656 1 48.06 168 ALA A O 1
ATOM 1224 N N . GLU A 1 169 ? 22.109 -47.094 -23.406 1 38.88 169 GLU A N 1
ATOM 1225 C CA . GLU A 1 169 ? 22.625 -48.25 -24.125 1 38.88 169 GLU A CA 1
ATOM 1226 C C . GLU A 1 169 ? 24.031 -48.594 -23.672 1 38.88 169 GLU A C 1
ATOM 1228 O O . GLU A 1 169 ? 24.938 -47.781 -23.734 1 38.88 169 GLU A O 1
ATOM 1233 N N . SER A 1 170 ? 24.047 -49.344 -22.562 1 41.62 170 SER A N 1
ATOM 1234 C CA . SER A 1 170 ? 25.156 -50.219 -22.188 1 41.62 170 SER A CA 1
ATOM 1235 C C . SER A 1 170 ? 25.859 -50.781 -23.406 1 41.62 170 SER A C 1
ATOM 1237 O O . SER A 1 170 ? 25.281 -51.594 -24.141 1 41.62 170 SER A O 1
ATOM 1239 N N . GLU A 1 171 ? 26.484 -49.906 -24.297 1 31.11 171 GLU A N 1
ATOM 1240 C CA . GLU A 1 171 ? 27.594 -50.625 -24.922 1 31.11 171 GLU A CA 1
ATOM 1241 C C . GLU A 1 171 ? 28.734 -50.844 -23.922 1 31.11 171 GLU A C 1
ATOM 1243 O O . GLU A 1 171 ? 29 -50 -23.062 1 31.11 171 GLU A O 1
ATOM 1248 N N . MET B 1 1 ? -4.664 -23.406 2.451 1 56.69 1 MET B N 1
ATOM 1249 C CA . MET B 1 1 ? -5.441 -22.234 2.102 1 56.69 1 MET B CA 1
ATOM 1250 C C . MET B 1 1 ? -5.348 -21.172 3.197 1 56.69 1 MET B C 1
ATOM 1252 O O . MET B 1 1 ? -5.523 -19.984 2.934 1 56.69 1 MET B O 1
ATOM 1256 N N . LYS B 1 2 ? -4.738 -21.562 4.355 1 73.5 2 LYS B N 1
ATOM 1257 C CA . LYS B 1 2 ? -4.738 -20.75 5.574 1 73.5 2 LYS B CA 1
ATOM 1258 C C . LYS B 1 2 ? -3.586 -19.75 5.574 1 73.5 2 LYS B C 1
ATOM 1260 O O . LYS B 1 2 ? -3.768 -18.594 5.934 1 73.5 2 LYS B O 1
ATOM 1265 N N . TRP B 1 3 ? -2.469 -20.094 4.918 1 84.81 3 TRP B N 1
ATOM 1266 C CA . TRP B 1 3 ? -1.275 -19.266 5.066 1 84.81 3 TRP B CA 1
ATOM 1267 C C . TRP B 1 3 ? -1.375 -18.016 4.215 1 84.81 3 TRP B C 1
ATOM 1269 O O . TRP B 1 3 ? -1.107 -16.906 4.691 1 84.81 3 TRP B O 1
ATOM 1279 N N . PRO B 1 4 ? -1.89 -18.172 3.027 1 84.38 4 PRO B N 1
ATOM 1280 C CA . PRO B 1 4 ? -2.016 -16.953 2.215 1 84.38 4 PRO B CA 1
ATOM 1281 C C . PRO B 1 4 ? -2.934 -15.914 2.852 1 84.38 4 PRO B C 1
ATOM 1283 O O . PRO B 1 4 ? -2.633 -14.719 2.812 1 84.38 4 PRO B O 1
ATOM 1286 N N . VAL B 1 5 ? -3.941 -16.422 3.439 1 81 5 VAL B N 1
ATOM 1287 C CA . VAL B 1 5 ? -4.895 -15.5 4.051 1 81 5 VAL B CA 1
ATOM 1288 C C . VAL B 1 5 ? -4.27 -14.859 5.289 1 81 5 VAL B C 1
ATOM 1290 O O . VAL B 1 5 ? -4.457 -13.664 5.539 1 81 5 VAL B O 1
ATOM 1293 N N . PHE B 1 6 ? -3.576 -15.656 6.031 1 88.62 6 PHE B N 1
ATOM 1294 C CA . PHE B 1 6 ? -2.896 -15.148 7.215 1 88.62 6 PHE B CA 1
ATOM 1295 C C . PHE B 1 6 ? -1.92 -14.039 6.844 1 88.62 6 PHE B C 1
ATOM 1297 O O . PHE B 1 6 ? -1.925 -12.969 7.457 1 88.62 6 PHE B O 1
ATOM 1304 N N . PHE B 1 7 ? -1.147 -14.211 5.855 1 93.06 7 PHE B N 1
ATOM 1305 C CA . PHE B 1 7 ? -0.16 -13.227 5.434 1 93.06 7 PHE B CA 1
ATOM 1306 C C . PHE B 1 7 ? -0.839 -12.008 4.809 1 93.06 7 PHE B C 1
ATOM 1308 O O . PHE B 1 7 ? -0.354 -10.883 4.941 1 93.06 7 PHE B O 1
ATOM 1315 N N . ALA B 1 8 ? -1.919 -12.266 4.148 1 88.44 8 ALA B N 1
ATOM 1316 C CA . ALA B 1 8 ? -2.688 -11.156 3.598 1 88.44 8 ALA B CA 1
ATOM 1317 C C . ALA B 1 8 ? -3.227 -10.258 4.707 1 88.44 8 ALA B C 1
ATOM 1319 O O . ALA B 1 8 ? -3.201 -9.031 4.59 1 88.44 8 ALA B O 1
ATOM 1320 N N . LEU B 1 9 ? -3.699 -10.875 5.762 1 86.12 9 LEU B N 1
ATOM 1321 C CA . LEU B 1 9 ? -4.203 -10.109 6.898 1 86.12 9 LEU B CA 1
ATOM 1322 C C . LEU B 1 9 ? -3.078 -9.336 7.574 1 86.12 9 LEU B C 1
ATOM 1324 O O . LEU B 1 9 ? -3.275 -8.195 8.008 1 86.12 9 LEU B O 1
ATOM 1328 N N . ALA B 1 10 ? -1.96 -9.945 7.676 1 94.44 10 ALA B N 1
ATOM 1329 C CA . ALA B 1 10 ? -0.798 -9.25 8.227 1 94.44 10 ALA B CA 1
ATOM 1330 C C . ALA B 1 10 ? -0.435 -8.031 7.383 1 94.44 10 ALA B C 1
ATOM 1332 O O . ALA B 1 10 ? -0.1 -6.977 7.926 1 94.44 10 ALA B O 1
ATOM 1333 N N . THR B 1 11 ? -0.519 -8.156 6.051 1 95.25 11 THR B N 1
ATOM 1334 C CA . THR B 1 11 ? -0.3 -7.035 5.148 1 95.25 11 THR B CA 1
ATOM 1335 C C . THR B 1 11 ? -1.304 -5.918 5.418 1 95.25 11 THR B C 1
ATOM 1337 O O . THR B 1 11 ? -0.93 -4.746 5.5 1 95.25 11 THR B O 1
ATOM 1340 N N . ALA B 1 12 ? -2.52 -6.348 5.629 1 88.5 12 ALA B N 1
ATOM 1341 C CA . ALA B 1 12 ? -3.594 -5.391 5.883 1 88.5 12 ALA B CA 1
ATOM 1342 C C . ALA B 1 12 ? -3.314 -4.578 7.145 1 88.5 12 ALA B C 1
ATOM 1344 O O . ALA B 1 12 ? -3.525 -3.361 7.164 1 88.5 12 ALA B O 1
ATOM 1345 N N . VAL B 1 13 ? -2.873 -5.254 8.156 1 92.12 13 VAL B N 1
ATOM 1346 C CA . VAL B 1 13 ? -2.586 -4.578 9.422 1 92.12 13 VAL B CA 1
ATOM 1347 C C . VAL B 1 13 ? -1.434 -3.596 9.234 1 92.12 13 VAL B C 1
ATOM 1349 O O . VAL B 1 13 ? -1.524 -2.438 9.648 1 92.12 13 VAL B O 1
ATOM 1352 N N . CYS B 1 14 ? -0.373 -3.977 8.586 1 96.69 14 CYS B N 1
ATOM 1353 C CA . CYS B 1 14 ? 0.789 -3.121 8.359 1 96.69 14 CYS B CA 1
ATOM 1354 C C . CYS B 1 14 ? 0.424 -1.921 7.496 1 96.69 14 CYS B C 1
ATOM 1356 O O . CYS B 1 14 ? 0.711 -0.779 7.859 1 96.69 14 CYS B O 1
ATOM 1358 N N . TRP B 1 15 ? -0.268 -2.182 6.379 1 94.25 15 TRP B N 1
ATOM 1359 C CA . TRP B 1 15 ? -0.56 -1.099 5.441 1 94.25 15 TRP B CA 1
ATOM 1360 C C . TRP B 1 15 ? -1.685 -0.213 5.969 1 94.25 15 TRP B C 1
ATOM 1362 O O . TRP B 1 15 ? -1.74 0.979 5.66 1 94.25 15 TRP B O 1
ATOM 1372 N N . GLY B 1 16 ? -2.574 -0.746 6.785 1 88.5 16 GLY B N 1
ATOM 1373 C CA . GLY B 1 16 ? -3.6 0.063 7.422 1 88.5 16 GLY B CA 1
ATOM 1374 C C . GLY B 1 16 ? -3.039 1.057 8.422 1 88.5 16 GLY B C 1
ATOM 1375 O O . GLY B 1 16 ? -3.605 2.133 8.625 1 88.5 16 GLY B O 1
ATOM 1376 N N . MET B 1 17 ? -1.956 0.687 9.039 1 90.62 17 MET B N 1
ATOM 1377 C CA . MET B 1 17 ? -1.322 1.562 10.016 1 90.62 17 MET B CA 1
ATOM 1378 C C . MET B 1 17 ? -0.359 2.531 9.344 1 90.62 17 MET B C 1
ATOM 1380 O O . MET B 1 17 ? 0.074 3.51 9.953 1 90.62 17 MET B O 1
ATOM 1384 N N . TYR B 1 18 ? -0.113 2.285 8.102 1 92 18 TYR B N 1
ATOM 1385 C CA . TYR B 1 18 ? 0.817 3.102 7.328 1 92 18 TYR B CA 1
ATOM 1386 C C . TYR B 1 18 ? 0.324 4.539 7.227 1 92 18 TYR B C 1
ATOM 1388 O O . TYR B 1 18 ? 1.089 5.48 7.445 1 92 18 TYR B O 1
ATOM 1396 N N . GLY B 1 19 ? -0.877 4.77 6.906 1 85.31 19 GLY B N 1
ATOM 1397 C CA . GLY B 1 19 ? -1.442 6.098 6.73 1 85.31 19 GLY B CA 1
ATOM 1398 C C . GLY B 1 19 ? -1.34 6.961 7.973 1 85.31 19 GLY B C 1
ATOM 1399 O O . GLY B 1 19 ? -0.757 8.047 7.938 1 85.31 19 GLY B O 1
ATOM 1400 N N . PRO B 1 20 ? -1.861 6.477 9.039 1 83.56 20 PRO B N 1
ATOM 1401 C CA . PRO B 1 20 ? -1.759 7.223 10.297 1 83.56 20 PRO B CA 1
ATOM 1402 C C . PRO B 1 20 ? -0.314 7.523 10.688 1 83.56 20 PRO B C 1
ATOM 1404 O O . PRO B 1 20 ? -0.017 8.617 11.18 1 83.56 20 PRO B O 1
ATOM 1407 N N . ALA B 1 21 ? 0.568 6.562 10.523 1 88.38 21 ALA B N 1
ATOM 1408 C CA . ALA B 1 21 ? 1.979 6.801 10.82 1 88.38 21 ALA B CA 1
ATOM 1409 C C . ALA B 1 21 ? 2.551 7.895 9.922 1 88.38 21 ALA B C 1
ATOM 1411 O O . ALA B 1 21 ? 3.279 8.773 10.391 1 88.38 21 ALA B O 1
ATOM 1412 N N . LEU B 1 22 ? 2.189 7.832 8.695 1 89.12 22 LEU B N 1
ATOM 1413 C CA . LEU B 1 22 ? 2.646 8.852 7.758 1 89.12 22 LEU B CA 1
ATOM 1414 C C . LEU B 1 22 ? 2.074 10.219 8.117 1 89.12 22 LEU B C 1
ATOM 1416 O O . LEU B 1 22 ? 2.758 11.242 7.984 1 89.12 22 LEU B O 1
ATOM 1420 N N . GLY B 1 23 ? 0.887 10.25 8.523 1 84.06 23 GLY B N 1
ATOM 1421 C CA . GLY B 1 23 ? 0.282 11.492 8.977 1 84.06 23 GLY B CA 1
ATOM 1422 C C . GLY B 1 23 ? 1.035 12.133 10.133 1 84.06 23 GLY B C 1
ATOM 1423 O O . GLY B 1 23 ? 1.217 13.352 10.156 1 84.06 23 GLY B O 1
ATOM 1424 N N . LYS B 1 24 ? 1.444 11.312 11.023 1 84.25 24 LYS B N 1
ATOM 1425 C CA . LYS B 1 24 ? 2.225 11.828 12.148 1 84.25 24 LYS B CA 1
ATOM 1426 C C . LYS B 1 24 ? 3.562 12.391 11.68 1 84.25 24 LYS B C 1
ATOM 1428 O O . LYS B 1 24 ? 4.039 13.398 12.203 1 84.25 24 LYS B O 1
ATOM 1433 N N . SER B 1 25 ? 4.133 11.727 10.758 1 87.5 25 SER B N 1
ATOM 1434 C CA . SER B 1 25 ? 5.387 12.219 10.203 1 87.5 25 SER B CA 1
ATOM 1435 C C . SER B 1 25 ? 5.207 13.586 9.547 1 87.5 25 SER B C 1
ATOM 1437 O O . SER B 1 25 ? 5.977 14.508 9.805 1 87.5 25 SER B O 1
ATOM 1439 N N . ARG B 1 26 ? 4.203 13.68 8.797 1 84 26 ARG B N 1
ATOM 1440 C CA . ARG B 1 26 ? 3.945 14.906 8.047 1 84 26 ARG B CA 1
ATOM 1441 C C . ARG B 1 26 ? 3.529 16.047 8.969 1 84 26 ARG B C 1
ATOM 1443 O O . ARG B 1 26 ? 3.824 17.203 8.703 1 84 26 ARG B O 1
ATOM 1450 N N . ALA B 1 27 ? 2.885 15.688 10.008 1 79.56 27 ALA B N 1
ATOM 1451 C CA . ALA B 1 27 ? 2.498 16.703 10.984 1 79.56 27 ALA B CA 1
ATOM 1452 C C . ALA B 1 27 ? 3.727 17.359 11.617 1 79.56 27 ALA B C 1
ATOM 1454 O O . ALA B 1 27 ? 3.701 18.531 11.961 1 79.56 27 ALA B O 1
ATOM 1455 N N . ALA B 1 28 ? 4.727 16.562 11.648 1 82.06 28 ALA B N 1
ATOM 1456 C CA . ALA B 1 28 ? 5.938 17.062 12.297 1 82.06 28 ALA B CA 1
ATOM 1457 C C . ALA B 1 28 ? 6.852 17.75 11.289 1 82.06 28 ALA B C 1
ATOM 1459 O O . ALA B 1 28 ? 7.707 18.562 11.664 1 82.06 28 ALA B O 1
ATOM 1460 N N . LEU B 1 29 ? 6.59 17.312 10.016 1 76.94 29 LEU B N 1
ATOM 1461 C CA . LEU B 1 29 ? 7.484 17.844 8.992 1 76.94 29 LEU B CA 1
ATOM 1462 C C . LEU B 1 29 ? 6.711 18.656 7.965 1 76.94 29 LEU B C 1
ATOM 1464 O O . LEU B 1 29 ? 5.602 18.297 7.566 1 76.94 29 LEU B O 1
ATOM 1468 N N . HIS B 1 30 ? 7.289 19.703 7.66 1 75.94 30 HIS B N 1
ATOM 1469 C CA . HIS B 1 30 ? 6.645 20.562 6.668 1 75.94 30 HIS B CA 1
ATOM 1470 C C . HIS B 1 30 ? 7.219 20.312 5.273 1 75.94 30 HIS B C 1
ATOM 1472 O O . HIS B 1 30 ? 7.48 21.266 4.535 1 75.94 30 HIS B O 1
ATOM 1478 N N . SER B 1 31 ? 7.633 19.188 4.98 1 82.44 31 SER B N 1
ATOM 1479 C CA . SER B 1 31 ? 8.117 18.781 3.662 1 82.44 31 SER B CA 1
ATOM 1480 C C . SER B 1 31 ? 7.625 17.391 3.295 1 82.44 31 SER B C 1
ATOM 1482 O O . SER B 1 31 ? 7.57 16.5 4.148 1 82.44 31 SER B O 1
ATOM 1484 N N . PRO B 1 32 ? 7.207 17.188 2.002 1 85.06 32 PRO B N 1
ATOM 1485 C CA . PRO B 1 32 ? 6.789 15.852 1.584 1 85.06 32 PRO B CA 1
ATOM 1486 C C . PRO B 1 32 ? 7.973 14.93 1.301 1 85.06 32 PRO B C 1
ATOM 1488 O O . PRO B 1 32 ? 7.797 13.719 1.184 1 85.06 32 PRO B O 1
ATOM 1491 N N . PHE B 1 33 ? 9.203 15.453 1.295 1 90.5 33 PHE B N 1
ATOM 1492 C CA . PHE B 1 33 ? 10.328 14.664 0.819 1 90.5 33 PHE B CA 1
ATOM 1493 C C . PHE B 1 33 ? 11.023 13.961 1.979 1 90.5 33 PHE B C 1
ATOM 1495 O O . PHE B 1 33 ? 11.5 12.836 1.836 1 90.5 33 PHE B O 1
ATOM 1502 N N . THR B 1 34 ? 10.992 14.609 3.09 1 89.19 34 THR B N 1
ATOM 1503 C CA . THR B 1 34 ? 11.688 14.008 4.223 1 89.19 34 THR B CA 1
ATOM 1504 C C . THR B 1 34 ? 11.008 12.703 4.641 1 89.19 34 THR B C 1
ATOM 1506 O O . THR B 1 34 ? 11.672 11.672 4.785 1 89.19 34 THR B O 1
ATOM 1509 N N . PRO B 1 35 ? 9.672 12.773 4.812 1 90.06 35 PRO B N 1
ATOM 1510 C CA . PRO B 1 35 ? 9.023 11.492 5.109 1 90.06 35 PRO B CA 1
ATOM 1511 C C . PRO B 1 35 ? 9.242 10.453 4.008 1 90.06 35 PRO B C 1
ATOM 1513 O O . PRO B 1 35 ? 9.391 9.266 4.297 1 90.06 35 PRO B O 1
ATOM 1516 N N . TYR B 1 36 ? 9.258 10.914 2.848 1 94.56 36 TYR B N 1
ATOM 1517 C CA . TYR B 1 36 ? 9.438 10.016 1.709 1 94.56 36 TYR B CA 1
ATOM 1518 C C . TYR B 1 36 ? 10.812 9.359 1.74 1 94.56 36 TYR B C 1
ATOM 1520 O O . TYR B 1 36 ? 10.938 8.156 1.48 1 94.56 36 TYR B O 1
ATOM 1528 N N . VAL B 1 37 ? 11.852 10.094 2.055 1 94.62 37 VAL B N 1
ATOM 1529 C CA . VAL B 1 37 ? 13.203 9.555 2.176 1 94.62 37 VAL B CA 1
ATOM 1530 C C . VAL B 1 37 ? 13.25 8.547 3.326 1 94.62 37 VAL B C 1
ATOM 1532 O O . VAL B 1 37 ? 13.867 7.484 3.205 1 94.62 37 VAL B O 1
ATOM 1535 N N . ALA B 1 38 ? 12.664 8.898 4.422 1 94.44 38 ALA B N 1
ATOM 1536 C CA . ALA B 1 38 ? 12.633 7.988 5.566 1 94.44 38 ALA B CA 1
ATOM 1537 C C . ALA B 1 38 ? 11.984 6.66 5.188 1 94.44 38 ALA B C 1
ATOM 1539 O O . ALA B 1 38 ? 12.438 5.598 5.609 1 94.44 38 ALA B O 1
ATOM 1540 N N . ILE B 1 39 ? 10.93 6.691 4.406 1 95.75 39 ILE B N 1
ATOM 1541 C CA . ILE B 1 39 ? 10.273 5.492 3.906 1 95.75 39 ILE B CA 1
ATOM 1542 C C . ILE B 1 39 ? 11.242 4.691 3.043 1 95.75 39 ILE B C 1
ATOM 1544 O O . ILE B 1 39 ? 11.367 3.475 3.199 1 95.75 39 ILE B O 1
ATOM 1548 N N . GLY B 1 40 ? 11.922 5.414 2.125 1 96.94 40 GLY B N 1
ATOM 1549 C CA . GLY B 1 40 ? 12.922 4.754 1.3 1 96.94 40 GLY B CA 1
ATOM 1550 C C . GLY B 1 40 ? 13.992 4.055 2.109 1 96.94 40 GLY B C 1
ATOM 1551 O O . GLY B 1 40 ? 14.398 2.938 1.778 1 96.94 40 GLY B O 1
ATOM 1552 N N . LEU B 1 41 ? 14.398 4.672 3.115 1 96.69 41 LEU B N 1
ATOM 1553 C CA . LEU B 1 41 ? 15.43 4.094 3.973 1 96.69 41 LEU B CA 1
ATOM 1554 C C . LEU B 1 41 ? 14.914 2.836 4.664 1 96.69 41 LEU B C 1
ATOM 1556 O O . LEU B 1 41 ? 15.664 1.874 4.848 1 96.69 41 LEU B O 1
ATOM 1560 N N . ALA B 1 42 ? 13.734 2.879 5.129 1 97.44 42 ALA B N 1
ATOM 1561 C CA . ALA B 1 42 ? 13.141 1.686 5.727 1 97.44 42 ALA B CA 1
ATOM 1562 C C . ALA B 1 42 ? 13.148 0.518 4.746 1 97.44 42 ALA B C 1
ATOM 1564 O O . ALA B 1 42 ? 13.469 -0.613 5.121 1 97.44 42 ALA B O 1
ATOM 1565 N N . TYR B 1 43 ? 12.844 0.774 3.492 1 98 43 TYR B N 1
ATOM 1566 C CA . TYR B 1 43 ? 12.844 -0.279 2.484 1 98 43 TYR B CA 1
ATOM 1567 C C . TYR B 1 43 ? 14.266 -0.729 2.166 1 98 43 TYR B C 1
ATOM 1569 O O . TYR B 1 43 ? 14.484 -1.882 1.792 1 98 43 TYR B O 1
ATOM 1577 N N . LEU B 1 44 ? 15.18 0.236 2.236 1 97.06 44 LEU B N 1
ATOM 1578 C CA . LEU B 1 44 ? 16.562 -0.177 2.094 1 97.06 44 LEU B CA 1
ATOM 1579 C C . LEU B 1 44 ? 16.953 -1.182 3.176 1 97.06 44 LEU B C 1
ATOM 1581 O O . LEU B 1 44 ? 17.578 -2.207 2.887 1 97.06 44 LEU B O 1
ATOM 1585 N N . PHE B 1 45 ? 16.562 -0.889 4.383 1 97.44 45 PHE B N 1
ATOM 1586 C CA . PHE B 1 45 ? 16.906 -1.758 5.508 1 97.44 45 PHE B CA 1
ATOM 1587 C C . PHE B 1 45 ? 16.141 -3.078 5.41 1 97.44 45 PHE B C 1
ATOM 1589 O O . PHE B 1 45 ? 16.75 -4.148 5.395 1 97.44 45 PHE B O 1
ATOM 1596 N N . TRP B 1 46 ? 14.898 -3.037 5.27 1 97.69 46 TRP B N 1
ATOM 1597 C CA . TRP B 1 46 ? 14.078 -4.242 5.332 1 97.69 46 TRP B CA 1
ATOM 1598 C C . TRP B 1 46 ? 14.023 -4.934 3.975 1 97.69 46 TRP B C 1
ATOM 1600 O O . TRP B 1 46 ? 14.148 -6.156 3.889 1 97.69 46 TRP B O 1
ATOM 1610 N N . GLY B 1 47 ? 13.758 -4.148 2.891 1 96.5 47 GLY B N 1
ATOM 1611 C CA . GLY B 1 47 ? 13.609 -4.723 1.563 1 96.5 47 GLY B CA 1
ATOM 1612 C C . GLY B 1 47 ? 14.906 -5.266 1.001 1 96.5 47 GLY B C 1
ATOM 1613 O O . GLY B 1 47 ? 15.023 -6.465 0.734 1 96.5 47 GLY B O 1
ATOM 1614 N N . VAL B 1 48 ? 15.844 -4.398 0.899 1 95.81 48 VAL B N 1
ATOM 1615 C CA . VAL B 1 48 ? 17.125 -4.828 0.361 1 95.81 48 VAL B CA 1
ATOM 1616 C C . VAL B 1 48 ? 17.891 -5.629 1.414 1 95.81 48 VAL B C 1
ATOM 1618 O O . VAL B 1 48 ? 18.234 -6.789 1.184 1 95.81 48 VAL B O 1
ATOM 1621 N N . GLY B 1 49 ? 18.156 -5.051 2.584 1 96.44 49 GLY B N 1
ATOM 1622 C CA . GLY B 1 49 ? 18.891 -5.75 3.627 1 96.44 49 GLY B CA 1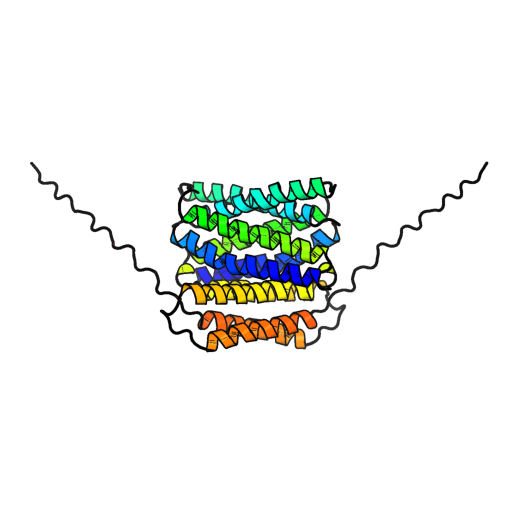
ATOM 1623 C C . GLY B 1 49 ? 18.219 -7.035 4.066 1 96.44 49 GLY B C 1
ATOM 1624 O O . GLY B 1 49 ? 18.828 -8.102 4.043 1 96.44 49 GLY B O 1
ATOM 1625 N N . GLY B 1 50 ? 16.984 -6.953 4.574 1 95.44 50 GLY B N 1
ATOM 1626 C CA . GLY B 1 50 ? 16.25 -8.125 5.008 1 95.44 50 GLY B CA 1
ATOM 1627 C C . GLY B 1 50 ? 16.031 -9.141 3.902 1 95.44 50 GLY B C 1
ATOM 1628 O O . GLY B 1 50 ? 16.125 -10.344 4.137 1 95.44 50 GLY B O 1
ATOM 1629 N N . GLY B 1 51 ? 15.703 -8.664 2.689 1 94.38 51 GLY B N 1
ATOM 1630 C CA . GLY B 1 51 ? 15.508 -9.555 1.559 1 94.38 51 GLY B CA 1
ATOM 1631 C C . GLY B 1 51 ? 16.766 -10.336 1.194 1 94.38 51 GLY B C 1
ATOM 1632 O O . GLY B 1 51 ? 16.703 -11.539 0.938 1 94.38 51 GLY B O 1
ATOM 1633 N N . VAL B 1 52 ? 17.875 -9.641 1.147 1 93.44 52 VAL B N 1
ATOM 1634 C CA . VAL B 1 52 ? 19.125 -10.297 0.811 1 93.44 52 VAL B CA 1
ATOM 1635 C C . VAL B 1 52 ? 19.469 -11.336 1.875 1 93.44 52 VAL B C 1
ATOM 1637 O O . VAL B 1 52 ? 19.906 -12.445 1.552 1 93.44 52 VAL B O 1
ATOM 1640 N N . LEU B 1 53 ? 19.25 -11.008 3.137 1 94.44 53 LEU B N 1
ATOM 1641 C CA . LEU B 1 53 ? 19.469 -11.977 4.203 1 94.44 53 LEU B CA 1
ATOM 1642 C C . LEU B 1 53 ? 18.562 -13.195 4.023 1 94.44 53 LEU B C 1
ATOM 1644 O O . LEU B 1 53 ? 19 -14.328 4.223 1 94.44 53 LEU B O 1
ATOM 1648 N N . GLY B 1 54 ? 17.359 -12.953 3.662 1 92.56 54 GLY B N 1
ATOM 1649 C CA . GLY B 1 54 ? 16.438 -14.039 3.377 1 92.56 54 GLY B CA 1
ATOM 1650 C C . GLY B 1 54 ? 16.875 -14.898 2.199 1 92.56 54 GLY B C 1
ATOM 1651 O O . GLY B 1 54 ? 16.766 -16.125 2.242 1 92.56 54 GLY B O 1
ATOM 1652 N N . MET B 1 55 ? 17.297 -14.258 1.197 1 90.12 55 MET B N 1
ATOM 1653 C CA . MET B 1 55 ? 17.766 -14.992 0.028 1 90.12 55 MET B CA 1
ATOM 1654 C C . MET B 1 55 ? 18.953 -15.875 0.389 1 90.12 55 MET B C 1
ATOM 1656 O O . MET B 1 55 ? 19.047 -17.016 -0.073 1 90.12 55 MET B O 1
ATOM 1660 N N . MET B 1 56 ? 19.828 -15.344 1.114 1 90.56 56 MET B N 1
ATOM 1661 C CA . MET B 1 56 ? 21 -16.094 1.538 1 90.56 56 MET B CA 1
ATOM 1662 C C . MET B 1 56 ? 20.594 -17.328 2.35 1 90.56 56 MET B C 1
ATOM 1664 O O . MET B 1 56 ? 21.156 -18.406 2.176 1 90.56 56 MET B O 1
ATOM 1668 N N . TYR B 1 57 ? 19.641 -17.094 3.145 1 89.81 57 TYR B N 1
ATOM 1669 C CA . TYR B 1 57 ? 19.172 -18.203 3.982 1 89.81 57 TYR B CA 1
ATOM 1670 C C . TYR B 1 57 ? 18.469 -19.25 3.146 1 89.81 57 TYR B C 1
ATOM 1672 O O . TYR B 1 57 ? 18.578 -20.453 3.428 1 89.81 57 TYR B O 1
ATOM 1680 N N . ASN B 1 58 ? 17.719 -18.844 2.137 1 87.62 58 ASN B N 1
ATOM 1681 C CA . ASN B 1 58 ? 16.938 -19.75 1.295 1 87.62 58 ASN B CA 1
ATOM 1682 C C . ASN B 1 58 ? 17.781 -20.328 0.166 1 87.62 58 ASN B C 1
ATOM 1684 O O . ASN B 1 58 ? 17.359 -21.266 -0.517 1 87.62 58 ASN B O 1
ATOM 1688 N N . GLY B 1 59 ? 18.938 -19.766 -0.102 1 85.25 59 GLY B N 1
ATOM 1689 C CA . GLY B 1 59 ? 19.797 -20.234 -1.181 1 85.25 59 GLY B CA 1
ATOM 1690 C C . GLY B 1 59 ? 19.375 -19.703 -2.541 1 85.25 59 GLY B C 1
ATOM 1691 O O . GLY B 1 59 ? 19.594 -20.359 -3.561 1 85.25 59 GLY B O 1
ATOM 1692 N N . ASP B 1 60 ? 18.688 -18.516 -2.469 1 83.06 60 ASP B N 1
ATOM 1693 C CA . ASP B 1 60 ? 18.234 -17.922 -3.713 1 83.06 60 ASP B CA 1
ATOM 1694 C C . ASP B 1 60 ? 19.344 -17.125 -4.395 1 83.06 60 ASP B C 1
ATOM 1696 O O . ASP B 1 60 ? 20.266 -16.641 -3.729 1 83.06 60 ASP B O 1
ATOM 1700 N N . THR B 1 61 ? 19.281 -17.203 -5.766 1 77.19 61 THR B N 1
ATOM 1701 C CA . THR B 1 61 ? 20.156 -16.328 -6.531 1 77.19 61 THR B CA 1
ATOM 1702 C C . THR B 1 61 ? 19.391 -15.102 -7.031 1 77.19 61 THR B C 1
ATOM 1704 O O . THR B 1 61 ? 18.219 -15.203 -7.398 1 77.19 61 THR B O 1
ATOM 1707 N N . PHE B 1 62 ? 19.969 -14.008 -6.699 1 73.25 62 PHE B N 1
ATOM 1708 C CA . PHE B 1 62 ? 19.328 -12.773 -7.125 1 73.25 62 PHE B CA 1
ATOM 1709 C C . PHE B 1 62 ? 19.562 -12.523 -8.609 1 73.25 62 PHE B C 1
ATOM 1711 O O . PHE B 1 62 ? 20.703 -12.594 -9.078 1 73.25 62 PHE B O 1
ATOM 1718 N N . SER B 1 63 ? 18.516 -12.57 -9.352 1 75.25 63 SER B N 1
ATOM 1719 C CA . SER B 1 63 ? 18.625 -12.102 -10.727 1 75.25 63 SER B CA 1
ATOM 1720 C C . SER B 1 63 ? 17.562 -11.055 -11.039 1 75.25 63 SER B C 1
ATOM 1722 O O . SER B 1 63 ? 16.359 -11.312 -10.922 1 75.25 63 SER B O 1
ATOM 1724 N N . LEU B 1 64 ? 17.969 -9.914 -11.273 1 76.31 64 LEU B N 1
ATOM 1725 C CA . LEU B 1 64 ? 17.094 -8.812 -11.641 1 76.31 64 LEU B CA 1
ATOM 1726 C C . LEU B 1 64 ? 16.719 -8.883 -13.117 1 76.31 64 LEU B C 1
ATOM 1728 O O . LEU B 1 64 ? 15.703 -8.312 -13.539 1 76.31 64 LEU B O 1
ATOM 1732 N N . SER B 1 65 ? 17.484 -9.562 -13.844 1 74.38 65 SER B N 1
ATOM 1733 C CA . SER B 1 65 ? 17.328 -9.523 -15.297 1 74.38 65 SER B CA 1
ATOM 1734 C C . SER B 1 65 ? 16.234 -10.484 -15.766 1 74.38 65 SER B C 1
ATOM 1736 O O . SER B 1 65 ? 15.703 -10.328 -16.859 1 74.38 65 SER B O 1
ATOM 1738 N N . GLY B 1 66 ? 15.781 -11.273 -15.07 1 80.31 66 GLY B N 1
ATOM 1739 C CA . GLY B 1 66 ? 14.688 -12.141 -15.492 1 80.31 66 GLY B CA 1
ATOM 1740 C C . GLY B 1 66 ? 13.32 -11.516 -15.273 1 80.31 66 GLY B C 1
ATOM 1741 O O . GLY B 1 66 ? 13.203 -10.438 -14.688 1 80.31 66 GLY B O 1
ATOM 1742 N N . PRO B 1 67 ? 12.336 -12.055 -16.031 1 82.5 67 PRO B N 1
ATOM 1743 C CA . PRO B 1 67 ? 10.977 -11.523 -15.922 1 82.5 67 PRO B CA 1
ATOM 1744 C C . PRO B 1 67 ? 10.539 -11.305 -14.477 1 82.5 67 PRO B C 1
ATOM 1746 O O . PRO B 1 67 ? 9.852 -10.328 -14.172 1 82.5 67 PRO B O 1
ATOM 1749 N N . GLY B 1 68 ? 11.086 -12.141 -13.625 1 83.5 68 GLY B N 1
ATOM 1750 C CA . GLY B 1 68 ? 10.727 -12.016 -12.219 1 83.5 68 GLY B CA 1
ATOM 1751 C C . GLY B 1 68 ? 11.289 -10.758 -11.57 1 83.5 68 GLY B C 1
ATOM 1752 O O . GLY B 1 68 ? 10.57 -10.031 -10.883 1 83.5 68 GLY B O 1
ATOM 1753 N N . GLY B 1 69 ? 12.555 -10.57 -11.867 1 86.19 69 GLY B N 1
ATOM 1754 C CA . GLY B 1 69 ? 13.203 -9.383 -11.344 1 86.19 69 GLY B CA 1
ATOM 1755 C C . GLY B 1 69 ? 12.641 -8.094 -11.906 1 86.19 69 GLY B C 1
ATOM 1756 O O . GLY B 1 69 ? 12.414 -7.133 -11.172 1 86.19 69 GLY B O 1
ATOM 1757 N N . MET B 1 70 ? 12.336 -8.07 -13.148 1 90.56 70 MET B N 1
ATOM 1758 C CA . MET B 1 70 ? 11.805 -6.879 -13.797 1 90.56 70 MET B CA 1
ATOM 1759 C C . MET B 1 70 ? 10.43 -6.527 -13.258 1 90.56 70 MET B C 1
ATOM 1761 O O . MET B 1 70 ? 10.164 -5.371 -12.914 1 90.56 70 MET B O 1
ATOM 1765 N N . TRP B 1 71 ? 9.586 -7.527 -13.164 1 91.31 71 TRP B N 1
ATOM 1766 C CA . TRP B 1 71 ? 8.242 -7.27 -12.656 1 91.31 71 TRP B CA 1
ATOM 1767 C C . TRP B 1 71 ? 8.281 -6.902 -11.172 1 91.31 71 TRP B C 1
ATOM 1769 O O . TRP B 1 71 ? 7.449 -6.129 -10.695 1 91.31 71 TRP B O 1
ATOM 1779 N N . GLY B 1 72 ? 9.273 -7.484 -10.492 1 92.75 72 GLY B N 1
ATOM 1780 C CA . GLY B 1 72 ? 9.477 -7.055 -9.117 1 92.75 72 GLY B CA 1
ATOM 1781 C C . GLY B 1 72 ? 9.867 -5.59 -9 1 92.75 72 GLY B C 1
ATOM 1782 O O . GLY B 1 72 ? 9.352 -4.875 -8.141 1 92.75 72 GLY B O 1
ATOM 1783 N N . LEU B 1 73 ? 10.719 -5.172 -9.883 1 95.25 73 LEU B N 1
ATOM 1784 C CA . LEU B 1 73 ? 11.125 -3.773 -9.898 1 95.25 73 LEU B CA 1
ATOM 1785 C C . LEU B 1 73 ? 9.961 -2.871 -10.281 1 95.25 73 LEU B C 1
ATOM 1787 O O . LEU B 1 73 ? 9.805 -1.781 -9.727 1 95.25 73 LEU B O 1
ATOM 1791 N N . ILE B 1 74 ? 9.18 -3.281 -11.188 1 95.69 74 ILE B N 1
ATOM 1792 C CA . ILE B 1 74 ? 8.008 -2.514 -11.594 1 95.69 74 ILE B CA 1
ATOM 1793 C C . ILE B 1 74 ? 7.031 -2.408 -10.43 1 95.69 74 ILE B C 1
ATOM 1795 O O . ILE B 1 74 ? 6.516 -1.325 -10.141 1 95.69 74 ILE B O 1
ATOM 1799 N N . ALA B 1 75 ? 6.789 -3.547 -9.766 1 94.94 75 ALA B N 1
ATOM 1800 C CA . ALA B 1 75 ? 5.938 -3.531 -8.578 1 94.94 75 ALA B CA 1
ATOM 1801 C C . ALA B 1 75 ? 6.477 -2.562 -7.527 1 94.94 75 ALA B C 1
ATOM 1803 O O . ALA B 1 75 ? 5.73 -1.748 -6.98 1 94.94 75 ALA B O 1
ATOM 1804 N N . GLY B 1 76 ? 7.758 -2.645 -7.273 1 97.25 76 GLY B N 1
ATOM 1805 C CA . GLY B 1 76 ? 8.383 -1.731 -6.328 1 97.25 76 GLY B CA 1
ATOM 1806 C C . GLY B 1 76 ? 8.266 -0.276 -6.738 1 97.25 76 GLY B C 1
ATOM 1807 O O . GLY B 1 76 ? 8.055 0.598 -5.891 1 97.25 76 GLY B O 1
ATOM 1808 N N . THR B 1 77 ? 8.438 -0.027 -8 1 98.25 77 THR B N 1
ATOM 1809 C CA . THR B 1 77 ? 8.289 1.328 -8.523 1 98.25 77 THR B CA 1
ATOM 1810 C C . THR B 1 77 ? 6.871 1.84 -8.305 1 98.25 77 THR B C 1
ATOM 1812 O O . THR B 1 77 ? 6.676 2.973 -7.859 1 98.25 77 THR B O 1
ATOM 1815 N N . LEU B 1 78 ? 5.891 1.023 -8.586 1 97.56 78 LEU B N 1
ATOM 1816 C CA . LEU B 1 78 ? 4.496 1.379 -8.344 1 97.56 78 LEU B CA 1
ATOM 1817 C C . LEU B 1 78 ? 4.262 1.673 -6.863 1 97.56 78 LEU B C 1
ATOM 1819 O O . LEU B 1 78 ? 3.564 2.631 -6.52 1 97.56 78 LEU B O 1
ATOM 1823 N N . GLY B 1 79 ? 4.855 0.843 -6.004 1 97.31 79 GLY B N 1
ATOM 1824 C CA . GLY B 1 79 ? 4.77 1.095 -4.574 1 97.31 79 GLY B CA 1
ATOM 1825 C C . GLY B 1 79 ? 5.387 2.418 -4.164 1 97.31 79 GLY B C 1
ATOM 1826 O O . GLY B 1 79 ? 4.766 3.197 -3.434 1 97.31 79 GLY B O 1
ATOM 1827 N N . ALA B 1 80 ? 6.547 2.648 -4.668 1 98.12 80 ALA B N 1
ATOM 1828 C CA . ALA B 1 80 ? 7.285 3.855 -4.297 1 98.12 80 ALA B CA 1
ATOM 1829 C C . ALA B 1 80 ? 6.582 5.105 -4.816 1 98.12 80 ALA B C 1
ATOM 1831 O O . ALA B 1 80 ? 6.508 6.121 -4.121 1 98.12 80 ALA B O 1
ATOM 1832 N N . TRP B 1 81 ? 6.09 5.02 -6.016 1 98.19 81 TRP B N 1
ATOM 1833 C CA . TRP B 1 81 ? 5.375 6.168 -6.57 1 98.19 81 TRP B CA 1
ATOM 1834 C C . TRP B 1 81 ? 4.055 6.391 -5.836 1 98.19 81 TRP B C 1
ATOM 1836 O O . TRP B 1 81 ? 3.629 7.535 -5.652 1 98.19 81 TRP B O 1
ATOM 1846 N N . GLY B 1 82 ? 3.398 5.301 -5.473 1 97.31 82 GLY B N 1
ATOM 1847 C CA . GLY B 1 82 ? 2.223 5.441 -4.629 1 97.31 82 GLY B CA 1
ATOM 1848 C C . GLY B 1 82 ? 2.514 6.137 -3.312 1 97.31 82 GLY B C 1
ATOM 1849 O O . GLY B 1 82 ? 1.755 7.012 -2.885 1 97.31 82 GLY B O 1
ATOM 1850 N N . ALA B 1 83 ? 3.58 5.746 -2.686 1 96.25 83 ALA B N 1
ATOM 1851 C CA . ALA B 1 83 ? 3.982 6.391 -1.438 1 96.25 83 ALA B CA 1
ATOM 1852 C C . ALA B 1 83 ? 4.27 7.871 -1.653 1 96.25 83 ALA B C 1
ATOM 1854 O O . ALA B 1 83 ? 3.924 8.703 -0.812 1 96.25 83 ALA B O 1
ATOM 1855 N N . PHE B 1 84 ? 4.855 8.227 -2.758 1 96.5 84 PHE B N 1
ATOM 1856 C CA . PHE B 1 84 ? 5.191 9.609 -3.068 1 96.5 84 PHE B CA 1
ATOM 1857 C C . PHE B 1 84 ? 3.926 10.445 -3.229 1 96.5 84 PHE B C 1
ATOM 1859 O O . PHE B 1 84 ? 3.797 11.508 -2.617 1 96.5 84 PHE B O 1
ATOM 1866 N N . THR B 1 85 ? 3.055 9.992 -4.059 1 96.38 85 THR B N 1
ATOM 1867 C CA . THR B 1 85 ? 1.835 10.742 -4.309 1 96.38 85 THR B CA 1
ATOM 1868 C C . THR B 1 85 ? 0.975 10.82 -3.049 1 96.38 85 THR B C 1
ATOM 1870 O O . THR B 1 85 ? 0.281 11.812 -2.82 1 96.38 85 THR B O 1
ATOM 1873 N N . LEU B 1 86 ? 1.037 9.812 -2.191 1 93.25 86 LEU B N 1
ATOM 1874 C CA . LEU B 1 86 ? 0.323 9.875 -0.92 1 93.25 86 LEU B CA 1
ATOM 1875 C C . LEU B 1 86 ? 0.916 10.953 -0.02 1 93.25 86 LEU B C 1
ATOM 1877 O O . LEU B 1 86 ? 0.179 11.695 0.634 1 93.25 86 LEU B O 1
ATOM 1881 N N . THR B 1 87 ? 2.25 10.961 0.024 1 91.81 87 THR B N 1
ATOM 1882 C CA . THR B 1 87 ? 2.893 12 0.811 1 91.81 87 THR B CA 1
ATOM 1883 C C . THR B 1 87 ? 2.494 13.383 0.301 1 91.81 87 THR B C 1
ATOM 1885 O O . THR B 1 87 ? 2.26 14.297 1.093 1 91.81 87 THR B O 1
ATOM 1888 N N . LEU B 1 88 ? 2.424 13.516 -0.999 1 92.06 88 LEU B N 1
ATOM 1889 C CA . LEU B 1 88 ? 1.99 14.781 -1.583 1 92.06 88 LEU B CA 1
ATOM 1890 C C . LEU B 1 88 ? 0.535 15.07 -1.231 1 92.06 88 LEU B C 1
ATOM 1892 O O . LEU B 1 88 ? 0.156 16.234 -1.042 1 92.06 88 LEU B O 1
ATOM 1896 N N . ALA B 1 89 ? -0.295 14.078 -1.178 1 89.06 89 ALA B N 1
ATOM 1897 C CA . ALA B 1 89 ? -1.689 14.25 -0.779 1 89.06 89 ALA B CA 1
ATOM 1898 C C . ALA B 1 89 ? -1.79 14.789 0.644 1 89.06 89 ALA B C 1
ATOM 1900 O O . ALA B 1 89 ? -2.553 15.727 0.906 1 89.06 89 ALA B O 1
ATOM 1901 N N . MET B 1 90 ? -0.943 14.219 1.503 1 84.38 90 MET B N 1
ATOM 1902 C CA . MET B 1 90 ? -0.96 14.656 2.895 1 84.38 90 MET B CA 1
ATOM 1903 C C . MET B 1 90 ? -0.392 16.062 3.027 1 84.38 90 MET B C 1
ATOM 1905 O O . MET B 1 90 ? -0.899 16.875 3.805 1 84.38 90 MET B O 1
ATOM 1909 N N . TYR B 1 91 ? 0.575 16.297 2.234 1 84.06 91 TYR B N 1
ATOM 1910 C CA . TYR B 1 91 ? 1.243 17.594 2.275 1 84.06 91 TYR B CA 1
ATOM 1911 C C . TYR B 1 91 ? 0.345 18.688 1.712 1 84.06 91 TYR B C 1
ATOM 1913 O O . TYR B 1 91 ? 0.376 19.828 2.18 1 84.06 91 TYR B O 1
ATOM 1921 N N . SER B 1 92 ? -0.452 18.422 0.739 1 84.88 92 SER B N 1
ATOM 1922 C CA . SER B 1 92 ? -1.255 19.422 0.035 1 84.88 92 SER B CA 1
ATOM 1923 C C . SER B 1 92 ? -2.586 19.656 0.74 1 84.88 92 SER B C 1
ATOM 1925 O O . SER B 1 92 ? -3.508 20.234 0.159 1 84.88 92 SER B O 1
ATOM 1927 N N . GLY B 1 93 ? -2.783 19.109 1.9 1 75.81 93 GLY B N 1
ATOM 1928 C CA . GLY B 1 93 ? -3.99 19.422 2.65 1 75.81 93 GLY B CA 1
ATOM 1929 C C . GLY B 1 93 ? -4.691 18.188 3.191 1 75.81 93 GLY B C 1
ATOM 1930 O O . GLY B 1 93 ? -5.652 18.312 3.953 1 75.81 93 GLY B O 1
ATOM 1931 N N . GLY B 1 94 ? -4.23 17.094 2.848 1 69.12 94 GLY B N 1
ATOM 1932 C CA . GLY B 1 94 ? -4.859 15.852 3.275 1 69.12 94 GLY B CA 1
ATOM 1933 C C . GLY B 1 94 ? -4.77 15.617 4.773 1 69.12 94 GLY B C 1
ATOM 1934 O O . GLY B 1 94 ? -5.555 14.859 5.336 1 69.12 94 GLY B O 1
ATOM 1935 N N . MET B 1 95 ? -3.863 16.328 5.289 1 66.94 95 MET B N 1
ATOM 1936 C CA . MET B 1 95 ? -3.738 16.172 6.738 1 66.94 95 MET B CA 1
ATOM 1937 C C . MET B 1 95 ? -4.973 16.719 7.449 1 66.94 95 MET B C 1
ATOM 1939 O O . MET B 1 95 ? -5.309 16.266 8.547 1 66.94 95 MET B O 1
ATOM 1943 N N . ALA B 1 96 ? -5.496 17.672 6.758 1 62.66 96 ALA B N 1
ATOM 1944 C CA . ALA B 1 96 ? -6.699 18.266 7.332 1 62.66 96 ALA B CA 1
ATOM 1945 C C . ALA B 1 96 ? -7.914 17.375 7.102 1 62.66 96 ALA B C 1
ATOM 1947 O O . ALA B 1 96 ? -8.953 17.547 7.738 1 62.66 96 ALA B O 1
ATOM 1948 N N . MET B 1 97 ? -7.629 16.391 6.164 1 61.69 97 MET B N 1
ATOM 1949 C CA . MET B 1 97 ? -8.719 15.477 5.828 1 61.69 97 MET B CA 1
ATOM 1950 C C . MET B 1 97 ? -8.227 14.039 5.777 1 61.69 97 MET B C 1
ATOM 1952 O O . MET B 1 97 ? -8.438 13.344 4.781 1 61.69 97 MET B O 1
ATOM 1956 N N . PRO B 1 98 ? -7.496 13.641 6.809 1 59.38 98 PRO B N 1
ATOM 1957 C CA . PRO B 1 98 ? -6.957 12.281 6.766 1 59.38 98 PRO B CA 1
ATOM 1958 C C . PRO B 1 98 ? -8.047 11.219 6.586 1 59.38 98 PRO B C 1
ATOM 1960 O O . PRO B 1 98 ? -7.805 10.188 5.957 1 59.38 98 PRO B O 1
ATOM 1963 N N . ASN B 1 99 ? -9.172 11.555 6.992 1 59.38 99 ASN B N 1
ATOM 1964 C CA . ASN B 1 99 ? -10.297 10.617 6.965 1 59.38 99 ASN B CA 1
ATOM 1965 C C . ASN B 1 99 ? -10.805 10.391 5.543 1 59.38 99 ASN B C 1
ATOM 1967 O O . ASN B 1 99 ? -11.516 9.43 5.277 1 59.38 99 ASN B O 1
ATOM 1971 N N . ILE B 1 100 ? -10.367 11.242 4.754 1 64.75 100 ILE B N 1
ATOM 1972 C CA . ILE B 1 100 ? -10.828 11.117 3.371 1 64.75 100 ILE B CA 1
ATOM 1973 C C . ILE B 1 100 ? -9.719 10.5 2.518 1 64.75 100 ILE B C 1
ATOM 1975 O O . ILE B 1 100 ? -9.992 9.664 1.649 1 64.75 100 ILE B O 1
ATOM 1979 N N . VAL B 1 101 ? -8.539 10.828 2.818 1 76.81 101 VAL B N 1
ATOM 1980 C CA . VAL B 1 101 ? -7.441 10.477 1.929 1 76.81 101 VAL B CA 1
ATOM 1981 C C . VAL B 1 101 ? -7.246 8.961 1.926 1 76.81 101 VAL B C 1
ATOM 1983 O O . VAL B 1 101 ? -7.184 8.344 0.863 1 76.81 101 VAL B O 1
ATOM 1986 N N . MET B 1 102 ? -7.254 8.328 3.119 1 77.94 102 MET B N 1
ATOM 1987 C CA . MET B 1 102 ? -6.902 6.91 3.199 1 77.94 102 MET B CA 1
ATOM 1988 C C . MET B 1 102 ? -8.023 6.043 2.637 1 77.94 102 MET B C 1
ATOM 1990 O O . MET B 1 102 ? -7.766 5.117 1.862 1 77.94 102 MET B O 1
ATOM 1994 N N . PRO B 1 103 ? -9.219 6.375 2.904 1 73 103 PRO B N 1
ATOM 1995 C CA . PRO B 1 103 ? -10.297 5.602 2.275 1 73 103 PRO B CA 1
ATOM 1996 C C . PRO B 1 103 ? -10.305 5.73 0.754 1 73 103 PRO B C 1
ATOM 1998 O O . PRO B 1 103 ? -10.594 4.762 0.051 1 73 103 PRO B O 1
ATOM 2001 N N . VAL B 1 104 ? -10.016 6.852 0.254 1 76.94 104 VAL B N 1
ATOM 2002 C CA . VAL B 1 104 ? -9.953 7.043 -1.19 1 76.94 104 VAL B CA 1
ATOM 2003 C C . VAL B 1 104 ? -8.828 6.195 -1.777 1 76.94 104 VAL B C 1
ATOM 2005 O O . VAL B 1 104 ? -9.008 5.539 -2.805 1 76.94 104 VAL B O 1
ATOM 2008 N N . VAL B 1 105 ? -7.777 6.203 -1.132 1 85.19 105 VAL B N 1
ATOM 2009 C CA . VAL B 1 105 ? -6.598 5.48 -1.604 1 85.19 105 VAL B CA 1
ATOM 2010 C C . VAL B 1 105 ? -6.883 3.98 -1.618 1 85.19 105 VAL B C 1
ATOM 2012 O O . VAL B 1 105 ? -6.715 3.32 -2.646 1 85.19 105 VAL B O 1
ATOM 2015 N N . PHE B 1 106 ? -7.398 3.457 -0.543 1 80.19 106 PHE B N 1
ATOM 2016 C CA . PHE B 1 106 ? -7.551 2.012 -0.437 1 80.19 106 PHE B CA 1
ATOM 2017 C C . PHE B 1 106 ? -8.766 1.533 -1.225 1 80.19 106 PHE B C 1
ATOM 2019 O O . PHE B 1 106 ? -8.727 0.475 -1.855 1 80.19 106 PHE B O 1
ATOM 2026 N N . GLY B 1 107 ? -9.773 2.262 -1.126 1 76 107 GLY B N 1
ATOM 2027 C CA . GLY B 1 107 ? -10.922 1.922 -1.956 1 76 107 GLY B CA 1
ATOM 2028 C C . GLY B 1 107 ? -10.625 2 -3.441 1 76 107 GLY B C 1
ATOM 2029 O O . GLY B 1 107 ? -11.055 1.141 -4.211 1 76 107 GLY B O 1
ATOM 2030 N N . GLY B 1 108 ? -9.953 3.059 -3.84 1 81.31 108 GLY B N 1
ATOM 2031 C CA . GLY B 1 108 ? -9.539 3.182 -5.227 1 81.31 108 GLY B CA 1
ATOM 2032 C C . GLY B 1 108 ? -8.602 2.076 -5.668 1 81.31 108 GLY B C 1
ATOM 2033 O O . GLY B 1 108 ? -8.719 1.559 -6.781 1 81.31 108 GLY B O 1
ATOM 2034 N N . ALA B 1 109 ? -7.719 1.685 -4.789 1 87.25 109 ALA B N 1
ATOM 2035 C CA . ALA B 1 109 ? -6.742 0.651 -5.125 1 87.25 109 ALA B CA 1
ATOM 2036 C C . ALA B 1 109 ? -7.43 -0.69 -5.375 1 87.25 109 ALA B C 1
ATOM 2038 O O . ALA B 1 109 ? -7.07 -1.417 -6.305 1 87.25 109 ALA B O 1
ATOM 2039 N N . VAL B 1 110 ? -8.328 -1.005 -4.59 1 77.88 110 VAL B N 1
ATOM 2040 C CA . VAL B 1 110 ? -9.062 -2.254 -4.766 1 77.88 110 VAL B CA 1
ATOM 2041 C C . VAL B 1 110 ? -9.781 -2.24 -6.109 1 77.88 110 VAL B C 1
ATOM 2043 O O . VAL B 1 110 ? -9.812 -3.252 -6.816 1 77.88 110 VAL B O 1
ATOM 2046 N N . THR B 1 111 ? -10.328 -1.1 -6.402 1 77.5 111 THR B N 1
ATOM 2047 C CA . THR B 1 111 ? -11.047 -0.959 -7.668 1 77.5 111 THR B CA 1
ATOM 2048 C C . THR B 1 111 ? -10.094 -1.118 -8.844 1 77.5 111 THR B C 1
ATOM 2050 O O . THR B 1 111 ? -10.383 -1.857 -9.789 1 77.5 111 THR B O 1
ATOM 2053 N N . VAL B 1 112 ? -9.07 -0.484 -8.82 1 84.75 112 VAL B N 1
ATOM 2054 C CA . VAL B 1 112 ? -8.078 -0.563 -9.891 1 84.75 112 VAL B CA 1
ATOM 2055 C C . VAL B 1 112 ? -7.574 -1.998 -10.016 1 84.75 112 VAL B C 1
ATOM 2057 O O . VAL B 1 112 ? -7.453 -2.52 -11.133 1 84.75 112 VAL B O 1
ATOM 2060 N N . SER B 1 113 ? -7.289 -2.611 -8.93 1 83.25 113 SER B N 1
ATOM 2061 C CA . SER B 1 113 ? -6.828 -3.996 -8.953 1 83.25 113 SER B CA 1
ATOM 2062 C C . SER B 1 113 ? -7.852 -4.906 -9.617 1 83.25 113 SER B C 1
ATOM 2064 O O . SER B 1 113 ? -7.492 -5.785 -10.406 1 83.25 113 SER B O 1
ATOM 2066 N N . ALA B 1 114 ? -9.039 -4.773 -9.273 1 74.69 114 ALA B N 1
ATOM 2067 C CA . ALA B 1 114 ? -10.102 -5.582 -9.859 1 74.69 114 ALA B CA 1
ATOM 2068 C C . ALA B 1 114 ? -10.195 -5.367 -11.367 1 74.69 114 ALA B C 1
ATOM 2070 O O . ALA B 1 114 ? -10.383 -6.32 -12.125 1 74.69 114 ALA B O 1
ATOM 2071 N N . LEU B 1 115 ? -10.07 -4.105 -11.766 1 78.25 115 LEU B N 1
ATOM 2072 C CA . LEU B 1 115 ? -10.156 -3.789 -13.188 1 78.25 115 LEU B CA 1
ATOM 2073 C C . LEU B 1 115 ? -8.977 -4.391 -13.945 1 78.25 115 LEU B C 1
ATOM 2075 O O . LEU B 1 115 ? -9.141 -4.875 -15.062 1 78.25 115 LEU B O 1
ATOM 2079 N N . VAL B 1 116 ? -7.891 -4.359 -13.375 1 79.56 116 VAL B N 1
ATOM 2080 C CA . VAL B 1 116 ? -6.715 -4.949 -14.008 1 79.56 116 VAL B CA 1
ATOM 2081 C C . VAL B 1 116 ? -6.883 -6.461 -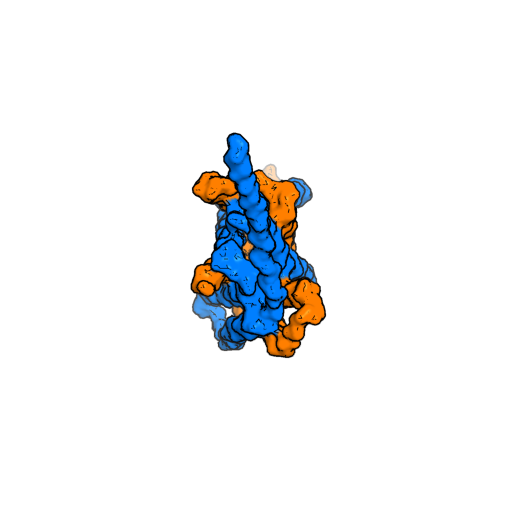14.109 1 79.56 116 VAL B C 1
ATOM 2083 O O . VAL B 1 116 ? -6.531 -7.066 -15.125 1 79.56 116 VAL B O 1
ATOM 2086 N N . SER B 1 117 ? -7.316 -7.031 -13.047 1 71.25 117 SER B N 1
ATOM 2087 C CA . SER B 1 117 ? -7.562 -8.469 -13.086 1 71.25 117 SER B CA 1
ATOM 2088 C C . SER B 1 117 ? -8.562 -8.828 -14.18 1 71.25 117 SER B C 1
ATOM 2090 O O . SER B 1 117 ? -8.383 -9.82 -14.891 1 71.25 117 SER B O 1
ATOM 2092 N N . LEU B 1 118 ? -9.594 -8.094 -14.25 1 71 118 LEU B N 1
ATOM 2093 C CA . LEU B 1 118 ? -10.594 -8.312 -15.289 1 71 118 LEU B CA 1
ATOM 2094 C C . LEU B 1 118 ? -9.977 -8.18 -16.672 1 71 118 LEU B C 1
ATOM 2096 O O . LEU B 1 118 ? -10.266 -8.977 -17.578 1 71 118 LEU B O 1
ATOM 2100 N N . TYR B 1 119 ? -9.219 -7.227 -16.766 1 75.81 119 TYR B N 1
ATOM 2101 C CA . TYR B 1 119 ? -8.578 -6.988 -18.047 1 75.81 119 TYR B CA 1
ATOM 2102 C C . TYR B 1 119 ? -7.613 -8.109 -18.391 1 75.81 119 TYR B C 1
ATOM 2104 O O . TYR B 1 119 ? -7.465 -8.477 -19.562 1 75.81 119 TYR B O 1
ATOM 2112 N N . SER B 1 120 ? -6.961 -8.68 -17.453 1 72.06 120 SER B N 1
ATOM 2113 C CA . SER B 1 120 ? -5.969 -9.727 -17.672 1 72.06 120 SER B CA 1
ATOM 2114 C C . SER B 1 120 ? -6.633 -11.039 -18.062 1 72.06 120 SER B C 1
ATOM 2116 O O . SER B 1 120 ? -6.047 -11.844 -18.781 1 72.06 120 SER B O 1
ATOM 2118 N N . VAL B 1 121 ? -7.777 -11.305 -17.438 1 66.19 121 VAL B N 1
ATOM 2119 C CA . VAL B 1 121 ? -8.461 -12.555 -17.75 1 66.19 121 VAL B CA 1
ATOM 2120 C C . VAL B 1 121 ? -9.156 -12.445 -19.094 1 66.19 121 VAL B C 1
ATOM 2122 O O . VAL B 1 121 ? -9.266 -13.43 -19.844 1 66.19 121 VAL B O 1
ATOM 2125 N N . GLY B 1 122 ? -9.406 -11.156 -19.422 1 61.84 122 GLY B N 1
ATOM 2126 C CA . GLY B 1 122 ? -10.055 -10.961 -20.719 1 61.84 122 GLY B CA 1
ATOM 2127 C C . GLY B 1 122 ? -11.367 -11.711 -20.844 1 61.84 122 GLY B C 1
ATOM 2128 O O . GLY B 1 122 ? -12.156 -11.75 -19.891 1 61.84 122 GLY B O 1
ATOM 2129 N N . ASP B 1 123 ? -11.766 -12.148 -21.922 1 61.41 123 ASP B N 1
ATOM 2130 C CA . ASP B 1 123 ? -13.023 -12.805 -22.281 1 61.41 123 ASP B CA 1
ATOM 2131 C C . ASP B 1 123 ? -12.977 -14.297 -21.969 1 61.41 123 ASP B C 1
ATOM 2133 O O . ASP B 1 123 ? -13.852 -15.055 -22.391 1 61.41 123 ASP B O 1
ATOM 2137 N N . LYS B 1 124 ? -12.062 -14.695 -21.281 1 62.97 124 LYS B N 1
ATOM 2138 C CA . LYS B 1 124 ? -11.875 -16.141 -21.125 1 62.97 124 LYS B CA 1
ATOM 2139 C C . LYS B 1 124 ? -12.797 -16.703 -20.047 1 62.97 124 LYS B C 1
ATOM 2141 O O . LYS B 1 124 ? -13.188 -17.859 -20.094 1 62.97 124 LYS B O 1
ATOM 2146 N N . ILE B 1 125 ? -13.141 -15.797 -19.125 1 63.78 125 ILE B N 1
ATOM 2147 C CA . ILE B 1 125 ? -13.922 -16.297 -18 1 63.78 125 ILE B CA 1
ATOM 2148 C C . ILE B 1 125 ? -15.156 -15.422 -17.797 1 63.78 125 ILE B C 1
ATOM 2150 O O . ILE B 1 125 ? -15.07 -14.195 -17.812 1 63.78 125 ILE B O 1
ATOM 2154 N N . PRO B 1 126 ? -16.188 -16.141 -17.859 1 71.06 126 PRO B N 1
ATOM 2155 C CA . PRO B 1 126 ? -17.406 -15.367 -17.562 1 71.06 126 PRO B CA 1
ATOM 2156 C C . PRO B 1 126 ? -17.344 -14.648 -16.219 1 71.06 126 PRO B C 1
ATOM 2158 O O . PRO B 1 126 ? -16.906 -15.227 -15.219 1 71.06 126 PRO B O 1
ATOM 2161 N N . ILE B 1 127 ? -17.594 -13.406 -16.375 1 72 127 ILE B N 1
ATOM 2162 C CA . ILE B 1 127 ? -17.547 -12.594 -15.156 1 72 127 ILE B CA 1
ATOM 2163 C C . ILE B 1 127 ? -18.906 -12.641 -14.461 1 72 127 ILE B C 1
ATOM 2165 O O . ILE B 1 127 ? -19.938 -12.352 -15.078 1 72 127 ILE B O 1
ATOM 2169 N N . ASN B 1 128 ? -18.891 -13.094 -13.203 1 76.75 128 ASN B N 1
ATOM 2170 C CA . ASN B 1 128 ? -20.094 -13.055 -12.383 1 76.75 128 ASN B CA 1
ATOM 2171 C C . ASN B 1 128 ? -20.469 -11.617 -12.016 1 76.75 128 ASN B C 1
ATOM 2173 O O . ASN B 1 128 ? -19.641 -10.867 -11.508 1 76.75 128 ASN B O 1
ATOM 2177 N N . PRO B 1 129 ? -21.719 -11.219 -12.305 1 81.44 129 PRO B N 1
ATOM 2178 C CA . PRO B 1 129 ? -22.141 -9.852 -12.016 1 81.44 129 PRO B CA 1
ATOM 2179 C C . PRO B 1 129 ? -21.969 -9.477 -10.539 1 81.44 129 PRO B C 1
ATOM 2181 O O . PRO B 1 129 ? -21.922 -8.289 -10.203 1 81.44 129 PRO B O 1
ATOM 2184 N N . MET B 1 130 ? -21.875 -10.438 -9.695 1 82.25 130 MET B N 1
ATOM 2185 C CA . MET B 1 130 ? -21.672 -10.172 -8.273 1 82.25 130 MET B CA 1
ATOM 2186 C C . MET B 1 130 ? -20.328 -9.492 -8.039 1 82.25 130 MET B C 1
ATOM 2188 O O . MET B 1 130 ? -20.172 -8.742 -7.07 1 82.25 130 MET B O 1
ATOM 2192 N N . LEU B 1 131 ? -19.469 -9.734 -8.914 1 75.25 131 LEU B N 1
ATOM 2193 C CA . LEU B 1 131 ? -18.188 -9.039 -8.836 1 75.25 131 LEU B CA 1
ATOM 2194 C C . LEU B 1 131 ? -18.375 -7.527 -8.93 1 75.25 131 LEU B C 1
ATOM 2196 O O . LEU B 1 131 ? -17.781 -6.773 -8.156 1 75.25 131 LEU B O 1
ATOM 2200 N N . TYR B 1 132 ? -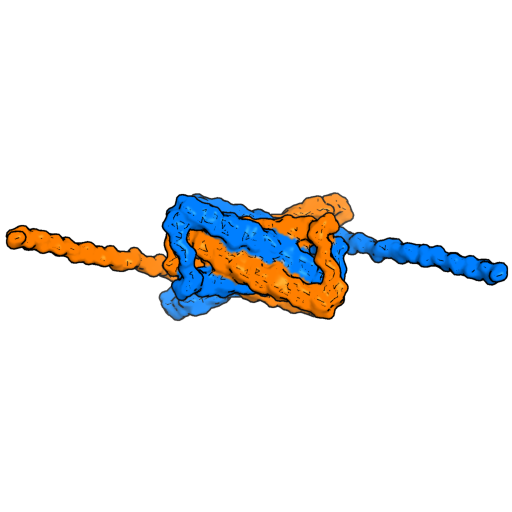19.266 -7.168 -9.82 1 77.31 132 TYR B N 1
ATOM 2201 C CA . TYR B 1 132 ? -19.516 -5.742 -10 1 77.31 132 TYR B CA 1
ATOM 2202 C C . TYR B 1 132 ? -20.25 -5.16 -8.805 1 77.31 132 TYR B C 1
ATOM 2204 O O . TYR B 1 132 ? -20.031 -4.004 -8.438 1 77.31 132 TYR B O 1
ATOM 2212 N N . VAL B 1 133 ? -21.031 -5.93 -8.203 1 81.94 133 VAL B N 1
ATOM 2213 C CA . VAL B 1 133 ? -21.719 -5.5 -6.996 1 81.94 133 VAL B CA 1
ATOM 2214 C C . VAL B 1 133 ? -20.719 -5.242 -5.883 1 81.94 133 VAL B C 1
ATOM 2216 O O . VAL B 1 133 ? -20.828 -4.254 -5.152 1 81.94 133 VAL B O 1
ATOM 2219 N N . GLY B 1 134 ? -19.812 -6.098 -5.828 1 78.25 134 GLY B N 1
ATOM 2220 C CA . GLY B 1 134 ? -18.766 -5.918 -4.832 1 78.25 134 GLY B CA 1
ATOM 2221 C C . GLY B 1 134 ? -17.906 -4.691 -5.082 1 78.25 134 GLY B C 1
ATOM 2222 O O . GLY B 1 134 ? -17.625 -3.926 -4.156 1 78.25 134 GLY B O 1
ATOM 2223 N N . VAL B 1 135 ? -17.641 -4.52 -6.316 1 74.38 135 VAL B N 1
ATOM 2224 C CA . VAL B 1 135 ? -16.766 -3.404 -6.684 1 74.38 135 VAL B CA 1
ATOM 2225 C C . VAL B 1 135 ? -17.484 -2.082 -6.426 1 74.38 135 VAL B C 1
ATOM 2227 O O . VAL B 1 135 ? -16.938 -1.18 -5.793 1 74.38 135 VAL B O 1
ATOM 2230 N N . VAL B 1 136 ? -18.656 -1.994 -6.879 1 79.19 136 VAL B N 1
ATOM 2231 C CA . VAL B 1 136 ? -19.453 -0.788 -6.664 1 79.19 136 VAL B CA 1
ATOM 2232 C C . VAL B 1 136 ? -19.719 -0.602 -5.172 1 79.19 136 VAL B C 1
ATOM 2234 O O . VAL B 1 136 ? -19.656 0.516 -4.656 1 79.19 136 VAL B O 1
ATOM 2237 N N . GLY B 1 137 ? -20.047 -1.708 -4.52 1 82.56 137 GLY B N 1
ATOM 2238 C CA . GLY B 1 137 ? -20.25 -1.649 -3.08 1 82.56 137 GLY B CA 1
ATOM 2239 C C . GLY B 1 137 ? -19.016 -1.137 -2.338 1 82.56 137 GLY B C 1
ATOM 2240 O O . GLY B 1 137 ? -19.141 -0.347 -1.399 1 82.56 137 GLY B O 1
ATOM 2241 N N . MET B 1 138 ? -17.891 -1.521 -2.799 1 76.06 138 MET B N 1
ATOM 2242 C CA . MET B 1 138 ? -16.656 -1.044 -2.203 1 76.06 138 MET B CA 1
ATOM 2243 C C . MET B 1 138 ? -16.547 0.473 -2.318 1 76.06 138 MET B C 1
ATOM 2245 O O . MET B 1 138 ? -16.203 1.15 -1.348 1 76.06 138 MET B O 1
ATOM 2249 N N . PHE B 1 139 ? -16.844 0.889 -3.447 1 73.94 139 PHE B N 1
ATOM 2250 C CA . PHE B 1 139 ? -16.781 2.328 -3.676 1 73.94 139 PHE B CA 1
ATOM 2251 C C . PHE B 1 139 ? -17.719 3.068 -2.727 1 73.94 139 PHE B C 1
ATOM 2253 O O . PHE B 1 139 ? -17.344 4.09 -2.146 1 73.94 139 PHE B O 1
ATOM 2260 N N . ILE B 1 140 ? -18.875 2.547 -2.574 1 78 140 ILE B N 1
ATOM 2261 C CA . ILE B 1 140 ? -19.844 3.172 -1.694 1 78 140 ILE B CA 1
ATOM 2262 C C . ILE B 1 140 ? -19.344 3.154 -0.255 1 78 140 ILE B C 1
ATOM 2264 O O . ILE B 1 140 ? -19.422 4.16 0.451 1 78 140 ILE B O 1
ATOM 2268 N N . CYS B 1 141 ? -18.828 2.066 0.146 1 74.38 141 CYS B N 1
ATOM 2269 C CA . CYS B 1 141 ? -18.328 1.956 1.51 1 74.38 141 CYS B CA 1
ATOM 2270 C C . CYS B 1 141 ? -17.141 2.898 1.732 1 74.38 141 CYS B C 1
ATOM 2272 O O . CYS B 1 141 ? -17.016 3.5 2.801 1 74.38 141 CYS B O 1
ATOM 2274 N N . ILE B 1 142 ? -16.375 3.031 0.769 1 68.75 142 ILE B N 1
ATOM 2275 C CA . ILE B 1 142 ? -15.25 3.955 0.844 1 68.75 142 ILE B CA 1
ATOM 2276 C C . ILE B 1 142 ? -15.758 5.371 1.108 1 68.75 142 ILE B C 1
ATOM 2278 O O . ILE B 1 142 ? -15.234 6.074 1.973 1 68.75 142 ILE B O 1
ATOM 2282 N N . VAL B 1 143 ? -16.719 5.758 0.43 1 68.12 143 VAL B N 1
ATOM 2283 C CA . VAL B 1 143 ? -17.281 7.098 0.562 1 68.12 143 VAL B CA 1
ATOM 2284 C C . VAL B 1 143 ? -17.875 7.27 1.953 1 68.12 143 VAL B C 1
ATOM 2286 O O . VAL B 1 143 ? -17.688 8.305 2.598 1 68.12 143 VAL B O 1
ATOM 2289 N N . ILE B 1 144 ? -18.547 6.25 2.389 1 71.38 144 ILE B N 1
ATOM 2290 C CA . ILE B 1 144 ? -19.172 6.316 3.705 1 71.38 144 ILE B CA 1
ATOM 2291 C C . ILE B 1 144 ? -18.094 6.453 4.781 1 71.38 144 ILE B C 1
ATOM 2293 O O . ILE B 1 144 ? -18.188 7.328 5.648 1 71.38 144 ILE B O 1
ATOM 2297 N N . VAL B 1 145 ? -17.188 5.637 4.793 1 65.88 145 VAL B N 1
ATOM 2298 C CA . VAL B 1 145 ? -16.125 5.656 5.793 1 65.88 145 VAL B CA 1
ATOM 2299 C C . VAL B 1 145 ? -15.375 6.988 5.723 1 65.88 145 VAL B C 1
ATOM 2301 O O . VAL B 1 145 ? -15.078 7.598 6.75 1 65.88 145 VAL B O 1
ATOM 2304 N N . ALA B 1 146 ? -15.109 7.453 4.523 1 62.06 146 ALA B N 1
ATOM 2305 C CA . ALA B 1 146 ? -14.414 8.727 4.348 1 62.06 146 ALA B CA 1
ATOM 2306 C C . ALA B 1 146 ? -15.227 9.883 4.918 1 62.06 146 ALA B C 1
ATOM 2308 O O . ALA B 1 146 ? -14.672 10.812 5.512 1 62.06 146 ALA B O 1
ATOM 2309 N N . TYR B 1 147 ? -16.516 9.797 4.715 1 64.38 147 TYR B N 1
ATOM 2310 C CA . TYR B 1 147 ? -17.391 10.891 5.109 1 64.38 147 TYR B CA 1
ATOM 2311 C C . TYR B 1 147 ? -17.609 10.891 6.617 1 64.38 147 TYR B C 1
ATOM 2313 O O . TYR B 1 147 ? -17.766 11.953 7.227 1 64.38 147 TYR B O 1
ATOM 2321 N N . PHE B 1 148 ? -17.562 9.766 7.234 1 66.06 148 PHE B N 1
ATOM 2322 C CA . PHE B 1 148 ? -17.953 9.719 8.641 1 66.06 148 PHE B CA 1
ATOM 2323 C C . PHE B 1 148 ? -16.734 9.508 9.531 1 66.06 148 PHE B C 1
ATOM 2325 O O . PHE B 1 148 ? -16.859 9.375 10.75 1 66.06 148 PHE B O 1
ATOM 2332 N N . THR B 1 149 ? -15.656 9.344 9.07 1 59.22 149 THR B N 1
ATOM 2333 C CA . THR B 1 149 ? -14.445 9.312 9.883 1 59.22 149 THR B CA 1
ATOM 2334 C C . THR B 1 149 ? -14.188 10.672 10.523 1 59.22 149 THR B C 1
ATOM 2336 O O . THR B 1 149 ? -14.195 11.695 9.844 1 59.22 149 THR B O 1
ATOM 2339 N N . PRO B 1 150 ? -14.344 10.641 12.031 1 53.5 150 PRO B N 1
ATOM 2340 C CA . PRO B 1 150 ? -14.141 11.922 12.711 1 53.5 150 PRO B CA 1
ATOM 2341 C C . PRO B 1 150 ? -12.773 12.539 12.422 1 53.5 150 PRO B C 1
ATOM 2343 O O . PRO B 1 150 ? -11.797 11.812 12.234 1 53.5 150 PRO B O 1
ATOM 2346 N N . HIS B 1 151 ? -12.766 13.703 11.883 1 48.75 151 HIS B N 1
ATOM 2347 C CA . HIS B 1 151 ? -11.562 14.492 11.602 1 48.75 151 HIS B CA 1
ATOM 2348 C C . HIS B 1 151 ? -11.062 15.195 12.859 1 48.75 151 HIS B C 1
ATOM 2350 O O . HIS B 1 151 ? -11.859 15.742 13.625 1 48.75 151 HIS B O 1
ATOM 2356 N N . ALA B 1 152 ? -10.148 14.609 13.516 1 45.69 152 ALA B N 1
ATOM 2357 C CA . ALA B 1 152 ? -9.594 15.453 14.57 1 45.69 152 ALA B CA 1
ATOM 2358 C C . ALA B 1 152 ? -9.398 16.891 14.086 1 45.69 152 ALA B C 1
ATOM 2360 O O . ALA B 1 152 ? -9.133 17.125 12.898 1 45.69 152 ALA B O 1
ATOM 2361 N N . ALA B 1 153 ? -9.867 17.875 14.781 1 41.75 153 ALA B N 1
ATOM 2362 C CA . ALA B 1 153 ? -9.648 19.312 14.594 1 41.75 153 ALA B CA 1
ATOM 2363 C C . ALA B 1 153 ? -8.219 19.594 14.156 1 41.75 153 ALA B C 1
ATOM 2365 O O . ALA B 1 153 ? -7.289 18.891 14.57 1 41.75 153 ALA B O 1
ATOM 2366 N N . PRO B 1 154 ? -7.977 20.141 12.977 1 40.03 154 PRO B N 1
ATOM 2367 C CA . PRO B 1 154 ? -6.629 20.594 12.625 1 40.03 154 PRO B CA 1
ATOM 2368 C C . PRO B 1 154 ? -5.828 21.062 13.844 1 40.03 154 PRO B C 1
ATOM 2370 O O . PRO B 1 154 ? -6.383 21.672 14.758 1 40.03 154 PRO B O 1
ATOM 2373 N N . HIS B 1 155 ? -5.016 20.297 14.469 1 38.25 155 HIS B N 1
ATOM 2374 C CA . HIS B 1 155 ? -4.203 21 15.461 1 38.25 155 HIS B CA 1
ATOM 2375 C C . HIS B 1 155 ? -3.971 22.453 15.07 1 38.25 155 HIS B C 1
ATOM 2377 O O . HIS B 1 155 ? -3.723 22.75 13.898 1 38.25 155 HIS B O 1
ATOM 2383 N N . GLY B 1 156 ? -4.484 23.484 15.727 1 33.41 156 GLY B N 1
ATOM 2384 C CA . GLY B 1 156 ? -4.426 24.938 15.578 1 33.41 156 GLY B CA 1
ATOM 2385 C C . GLY B 1 156 ? -3.098 25.438 15.039 1 33.41 156 GLY B C 1
ATOM 2386 O O . GLY B 1 156 ? -2.105 24.703 15.047 1 33.41 156 GLY B O 1
ATOM 2387 N N . LYS B 1 157 ? -3.006 26.453 14.156 1 38.06 157 LYS B N 1
ATOM 2388 C CA . LYS B 1 157 ? -1.86 27.266 13.773 1 38.06 157 LYS B CA 1
ATOM 2389 C C . LYS B 1 157 ? -0.854 27.375 14.914 1 38.06 157 LYS B C 1
ATOM 2391 O O . LYS B 1 157 ? -1.232 27.625 16.062 1 38.06 157 LYS B O 1
ATOM 2396 N N . PRO B 1 158 ? 0.264 26.688 14.852 1 38.62 158 PRO B N 1
ATOM 2397 C CA . PRO B 1 158 ? 1.165 27.062 15.945 1 38.62 158 PRO B CA 1
ATOM 2398 C C . PRO B 1 158 ? 0.984 28.516 16.375 1 38.62 158 PRO B C 1
ATOM 2400 O O . PRO B 1 158 ? 0.638 29.375 15.555 1 38.62 158 PRO B O 1
ATOM 2403 N N . PRO B 1 159 ? 0.69 28.734 17.609 1 34.47 159 PRO B N 1
ATOM 2404 C CA . PRO B 1 159 ? 0.61 30.141 17.984 1 34.47 159 PRO B CA 1
ATOM 2405 C C . PRO B 1 159 ? 1.683 31 17.297 1 34.47 159 PRO B C 1
ATOM 2407 O O . PRO B 1 159 ? 2.814 30.531 17.125 1 34.47 159 PRO B O 1
ATOM 2410 N N . VAL B 1 160 ? 1.383 31.797 16.328 1 36.94 160 VAL B N 1
ATOM 2411 C CA . VAL B 1 160 ? 2.297 32.812 15.812 1 36.94 160 VAL B CA 1
ATOM 2412 C C . VAL B 1 160 ? 3.244 33.281 16.906 1 36.94 160 VAL B C 1
ATOM 2414 O O . VAL B 1 160 ? 2.801 33.688 17.984 1 36.94 160 VAL B O 1
ATOM 2417 N N . SER B 1 161 ? 4.355 32.594 17.094 1 35.75 161 SER B N 1
ATOM 2418 C CA . SER B 1 161 ? 5.32 33.219 18 1 35.75 161 SER B CA 1
ATOM 2419 C C . SER B 1 161 ? 5.27 34.75 17.891 1 35.75 161 SER B C 1
ATOM 2421 O O . SER B 1 161 ? 5.297 35.281 16.781 1 35.75 161 SER B O 1
ATOM 2423 N N . ASP B 1 162 ? 4.57 35.375 18.734 1 36.59 162 ASP B N 1
ATOM 2424 C CA . ASP B 1 162 ? 4.672 36.812 18.906 1 36.59 162 ASP B CA 1
ATOM 2425 C C . ASP B 1 162 ? 6.098 37.312 18.656 1 36.59 162 ASP B C 1
ATOM 2427 O O . ASP B 1 162 ? 7.039 36.875 19.328 1 36.59 162 ASP B O 1
ATOM 2431 N N . SER B 1 163 ? 6.562 37.375 17.344 1 38.66 163 SER B N 1
ATOM 2432 C CA . SER B 1 163 ? 7.781 38.125 17.078 1 38.66 163 SER B CA 1
ATOM 2433 C C . SER B 1 163 ? 7.996 39.219 18.125 1 38.66 163 SER B C 1
ATOM 2435 O O . SER B 1 163 ? 7.145 40.094 18.297 1 38.66 163 SER B O 1
ATOM 2437 N N . VAL B 1 164 ? 8.578 38.938 19.281 1 40.5 164 VAL B N 1
ATOM 2438 C CA . VAL B 1 164 ? 9.078 40 20.156 1 40.5 164 VAL B CA 1
ATOM 2439 C C . VAL B 1 164 ? 9.625 41.156 19.328 1 40.5 164 VAL B C 1
ATOM 2441 O O . VAL B 1 164 ? 10.555 40.969 18.531 1 40.5 164 VAL B O 1
ATOM 2444 N N . GLU B 1 165 ? 8.82 42.062 18.844 1 40.84 165 GLU B N 1
ATOM 2445 C CA . GLU B 1 165 ? 9.281 43.375 18.406 1 40.84 165 GLU B CA 1
ATOM 2446 C C . GLU B 1 165 ? 10.383 43.906 19.328 1 40.84 165 GLU B C 1
ATOM 2448 O O . GLU B 1 165 ? 10.141 44.188 20.5 1 40.84 165 GLU B O 1
ATOM 2453 N N . VAL B 1 166 ? 11.547 43.25 19.281 1 44.28 166 VAL B N 1
ATOM 2454 C CA . VAL B 1 166 ? 12.672 43.938 19.906 1 44.28 166 VAL B CA 1
ATOM 2455 C C . VAL B 1 166 ? 12.633 45.406 19.531 1 44.28 166 VAL B C 1
ATOM 2457 O O . VAL B 1 166 ? 12.766 45.781 18.359 1 44.28 166 VAL B O 1
ATOM 2460 N N . SER B 1 167 ? 11.836 46.156 20.219 1 43.19 167 SER B N 1
ATOM 2461 C CA . SER B 1 167 ? 11.961 47.594 20.234 1 43.19 167 SER B CA 1
ATOM 2462 C C . SER B 1 167 ? 13.422 48.031 20.281 1 43.19 167 SER B C 1
ATOM 2464 O O . SER B 1 167 ? 14.148 47.688 21.219 1 43.19 167 SER B O 1
ATOM 2466 N N . ALA B 1 168 ? 14.141 48.062 19.156 1 48.66 168 ALA B N 1
ATOM 2467 C CA . ALA B 1 168 ? 15.391 48.812 19.016 1 48.66 168 ALA B CA 1
ATOM 2468 C C . ALA B 1 168 ? 15.367 50.094 19.844 1 48.66 168 ALA B C 1
ATOM 2470 O O . ALA B 1 168 ? 14.641 51.031 19.516 1 48.66 168 ALA B O 1
ATOM 2471 N N . GLU B 1 169 ? 15.281 50 21.172 1 38.47 169 GLU B N 1
ATOM 2472 C CA . GLU B 1 169 ? 15.695 51.219 21.859 1 38.47 169 GLU B CA 1
ATOM 2473 C C . GLU B 1 169 ? 17.047 51.688 21.359 1 38.47 169 GLU B C 1
ATOM 2475 O O . GLU B 1 169 ? 18.031 50.969 21.406 1 38.47 169 GLU B O 1
ATOM 2480 N N . SER B 1 170 ? 17 52.5 20.328 1 42.16 170 SER B N 1
ATOM 2481 C CA . SER B 1 170 ? 17.984 53.469 19.922 1 42.16 170 SER B CA 1
ATOM 2482 C C . SER B 1 170 ? 18.672 54.094 21.141 1 42.16 170 SER B C 1
ATOM 2484 O O . SER B 1 170 ? 18.203 55.125 21.656 1 42.16 170 SER B O 1
ATOM 2486 N N . GLU B 1 171 ? 19.359 53.312 22.078 1 31.42 171 GLU B N 1
ATOM 2487 C CA . GLU B 1 171 ? 20.438 54.094 22.656 1 31.42 171 GLU B CA 1
ATOM 2488 C C . GLU B 1 171 ? 21.594 54.25 21.672 1 31.42 171 GLU B C 1
ATOM 2490 O O . GLU B 1 171 ? 21.906 53.312 20.922 1 31.42 171 GLU B O 1
#

pLDDT: mean 77.39, std 17.53, range [31.11, 98.25]

Secondary structure (DSSP, 8-state):
-HHHHHHHHHHHHHHHHHHHHHHHHHHH-S-SHHHHHHHHHHHIIIIIIIHHHHHHHHT----SSSHHHHHHHHHHHHHHHHHHHHHHHHHTTGGG-HHHHHHHHHHHHHHHHHHHHHHHHGGGS---HHHHHHHHHHHHHHHHHHHH-----------------------/-HHHHHHHHHHHHHHHHHHHHHHHHHHH-S-SHHHHHHHHHHHIIIIIIIHHHHHHHHT----SSSHHHHHHHHHHHHHHHHHHHHHHHHHTTGGG-HHHHHHHHHHHHHHHHHHHHHHHHGGGSPPPHHHHHHHHHHHHHHHHHHHHS----------------------

Sequence (342 aa):
MKWPVFFALATAVCWGMYGPALGKSRAALHSPFTPYVAIGLAYLFWGVGGGVLGMMYNGDTFSLSGPGGMWGLIAGTLGAWGAFTLTLAMYSGGMAMPNIVMPVVFGGAVTVSALVSLYSVGDKIPINPMLYVGVVGMFICIVIVAYFTPHAAPHGKPPVSDSVEVSAESEMKWPVFFALATAVCWGMYGPALGKSRAALHSPFTPYVAIGLAYLFWGVGGGVLGMMYNGDTFSLSGPGGMWGLIAGTLGAWGAFTLTLAMYSGGMAMPNIVMPVVFGGAVTVSALVSLYSVGDKIPINPMLYVGVVGMFICIVIVAYFTPHAAPHGKPPVSDSVEVSAESE

Radius of gyration: 22.49 Å; Cα contacts (8 Å, |Δi|>4): 637; chains: 2; bounding box: 50×105×48 Å